Protein AF-0000000083910815 (afdb_homodimer)

Radius of gyration: 24.95 Å; Cα contacts (8 Å, |Δi|>4): 456; chains: 2; bounding box: 60×76×70 Å

Organism: NCBI:txid48701

Secondary structure (DSSP, 8-state):
--HHHHHHHHHHHHHHHHHHHHHHHHHHHHHHHHHHHHHHHHHTS-TT-EEEEEEEEE-TTS-EEEEEEEGGGSHHHHHHHHHHGGGGGGGEEEEE-TTT--EEEEE-S-SSS-----TTEE--HHHHHHHHHHHHHHHHHSHHHHHHHHHTT-TTHHHIIIIIIT--S-----------/--HHHHHHHHHHHHHHHHHHHHHHHHHHHHHHHHHHHHHHHHHTS-TT-EEEEEEEEE-TTS-EEEEEEEGGGSHHHHHHHHHHGGGGGGGEEEEE-TTT--EEEEE-S-SSS-----TTEE--HHHHHHHHHHHHHHHHHSHHHHHHHHHS--TTHHHIIIIIIT--S-----------

pLDDT: mean 80.31, std 15.43, range [20.16, 97.06]

Nearest PDB structures (foldseek):
  7aah-assembly1_A  TM=6.753E-01  e=3.184E-03  Homo sapiens
  1xct-assembly1_L  TM=2.380E-01  e=1.775E+00  Finegoldia magna ATCC 29328
  8jp0-assembly1_A  TM=3.227E-01  e=4.904E+00  Homo sapiens
  7aah-assembly1_A  TM=6.751E-01  e=3.125E-03  Homo sapiens
  1xct-assembly1_L  TM=2.380E-01  e=1.750E+00  Finegoldia magna ATCC 29328

InterPro domains:
  IPR021852 Domain of unknown function DUF3456 [PF11938] (28-169)
  IPR042415 Protein canopy homolog [PTHR13341] (26-180)

Sequence (360 aa):
MWRYPFVLLISFHNKFRKLLMFLCSAACSACRALVDEMEWAISQVDPKKMIQTGSFRINPDGSQSIREIPLARSEGNLLDLMESVCERMEDYGERTDPSTNRKSYVRVKSRTGEAMDLSEAALDSRVTSSLKFACETIVEHHEDEIIEFFAHETDNVKDKLCSKRTDLCDHALNIPHDELMWRYPFVLLISFHNKFRKLLMFLCSAACSACRALVDEMEWAISQVDPKKMIQTGSFRINPDGSQSIREIPLARSEGNLLDLMESVCERMEDYGERTDPSTNRKSYVRVKSRTGEAMDLSEAALDSRVTSSLKFACETIVEHHEDEIIEFFAHETDNVKDKLCSKRTDLCDHALNIPHDEL

Foldseek 3Di:
DVVVVVVVVVVVVVVVVVLVVLLLVQQLQLLLLLVVLLVVQLVPDDQVAWDWDFDPDQPPVRDTPTDIAGPSLDLVNSVVCLVCSLVQLQQKFWFADPVVRDIHIDGCDDPVRDHDPVVGGDRDPVSSVSSSVSNNVCCVVCVVVSSVPSSDPDPPCSCCPSPVPPNSDDDDPPPPPPPD/DVVVVVVVVVVVVVVVVVLVVLLLVQQLQLLLLLVVLLVVQLVPDDQVAWDWDFDPDQPPVRDTPTDIAGPSLDLVNSVVCLVCSLVQLQQKFWAADPVVRDIHIDGCDDPVRDHDPVVGGDRDPSSSVSSSVSNNVCCVVCVVVSSVPSSDPDPPCSCCPSPVPPNSDDDDPPPPPPPD

Solvent-accessible surface area (backbone atoms only — not comparable to full-atom values): 19734 Å² total; per-residue (Å²): 127,76,67,57,59,53,52,50,48,50,49,51,48,49,53,48,49,52,52,49,51,49,32,30,37,24,33,34,56,17,43,45,50,49,46,52,52,49,52,51,56,37,68,71,38,61,79,82,43,65,38,82,45,60,52,87,57,63,39,95,84,64,51,55,62,65,42,80,40,47,38,49,38,27,66,70,48,46,53,57,46,61,74,51,53,40,66,55,32,69,40,33,14,44,27,62,38,86,89,76,59,36,78,42,75,42,73,57,55,49,90,84,69,48,88,58,91,41,88,62,43,46,79,42,71,68,57,22,49,35,25,25,53,24,27,49,49,48,48,68,74,36,41,68,58,52,45,53,50,56,51,39,96,54,81,62,52,54,51,48,48,34,25,59,69,56,36,41,28,48,70,45,73,76,67,73,68,76,76,120,129,77,67,57,60,55,54,49,49,49,51,50,50,50,54,49,48,51,52,49,52,48,30,30,37,24,32,35,57,17,43,44,50,47,46,52,51,50,53,51,56,37,68,70,39,61,79,84,43,66,36,81,44,60,52,87,56,65,39,94,85,63,50,55,62,65,41,80,40,46,38,50,36,28,65,69,48,45,54,58,46,64,73,52,53,41,66,55,31,68,38,33,14,45,26,62,37,85,90,75,59,36,76,43,75,40,74,56,55,49,90,85,70,49,87,59,92,42,89,65,42,46,79,40,71,68,56,22,48,35,26,24,52,24,27,49,48,48,48,68,74,38,42,67,59,52,46,54,49,56,50,37,97,55,79,62,51,54,52,48,49,32,25,58,70,55,35,41,27,47,72,40,71,77,66,73,67,75,77,120

Structure (mmCIF, N/CA/C/O backbone):
data_AF-0000000083910815-model_v1
#
loop_
_entity.id
_entity.type
_entity.pdbx_description
1 polymer 'DUF3456 domain-containing protein'
#
loop_
_atom_site.group_PDB
_atom_site.id
_atom_site.type_symbol
_atom_site.label_atom_id
_atom_site.label_alt_id
_atom_site.label_comp_id
_atom_site.label_asym_id
_atom_site.label_entity_id
_atom_site.label_seq_id
_atom_site.pdbx_PDB_ins_code
_atom_site.Cartn_x
_atom_site.Cartn_y
_atom_site.Cartn_z
_atom_site.occupancy
_atom_site.B_iso_or_equiv
_atom_site.auth_seq_id
_atom_site.auth_comp_id
_atom_site.auth_asym_id
_atom_site.auth_atom_id
_atom_site.pdbx_PDB_model_num
ATOM 1 N N . MET A 1 1 ? -11.867 30.344 -24.891 1 40.78 1 MET A N 1
ATOM 2 C CA . MET A 1 1 ? -11.898 29 -25.453 1 40.78 1 MET A CA 1
ATOM 3 C C . MET A 1 1 ? -10.844 28.109 -24.797 1 40.78 1 MET A C 1
ATOM 5 O O . MET A 1 1 ? -10.828 26.906 -25.016 1 40.78 1 MET A O 1
ATOM 9 N N . TRP A 1 2 ? -9.664 28.766 -24.297 1 47.47 2 TRP A N 1
ATOM 10 C CA . TRP A 1 2 ? -8.461 28.141 -23.75 1 47.47 2 TRP A CA 1
ATOM 11 C C . TRP A 1 2 ? -8.711 27.609 -22.344 1 47.47 2 TRP A C 1
ATOM 13 O O . TRP A 1 2 ? -7.809 27.031 -21.734 1 47.47 2 TRP A O 1
ATOM 23 N N . ARG A 1 3 ? -9.82 28.094 -21.703 1 57.78 3 ARG A N 1
ATOM 24 C CA . ARG A 1 3 ? -10.117 27.719 -20.312 1 57.78 3 ARG A CA 1
ATOM 25 C C . ARG A 1 3 ? -10.539 26.266 -20.219 1 57.78 3 ARG A C 1
ATOM 27 O O . ARG A 1 3 ? -10.539 25.688 -19.125 1 57.78 3 ARG A O 1
ATOM 34 N N . TYR A 1 4 ? -11.039 25.688 -21.375 1 58.22 4 TYR A N 1
ATOM 35 C CA . TYR A 1 4 ? -11.641 24.359 -21.359 1 58.22 4 TYR A CA 1
ATOM 36 C C . TYR A 1 4 ? -10.57 23.281 -21.25 1 58.22 4 TYR A C 1
ATOM 38 O O . TYR A 1 4 ? -10.789 22.234 -20.625 1 58.22 4 TYR A O 1
ATOM 46 N N . PRO A 1 5 ? -9.359 23.531 -21.844 1 65.06 5 PRO A N 1
ATOM 47 C CA . PRO A 1 5 ? -8.375 22.453 -21.812 1 65.06 5 PRO A CA 1
ATOM 48 C C . PRO A 1 5 ? -7.77 22.25 -20.422 1 65.06 5 PRO A C 1
ATOM 50 O O . PRO A 1 5 ? -7.477 21.109 -20.031 1 65.06 5 PRO A O 1
ATOM 53 N N . PHE A 1 6 ? -7.742 23.438 -19.75 1 72.5 6 PHE A N 1
ATOM 54 C CA . PHE A 1 6 ? -7.129 23.344 -18.422 1 72.5 6 PHE A CA 1
ATOM 55 C C . PHE A 1 6 ? -8.055 22.609 -17.453 1 72.5 6 PHE A C 1
ATOM 57 O O . PHE A 1 6 ? -7.594 21.812 -16.625 1 72.5 6 PHE A O 1
ATOM 64 N N . VAL A 1 7 ? -9.336 22.875 -17.594 1 71.19 7 VAL A N 1
ATOM 65 C CA . VAL A 1 7 ? -10.312 22.234 -16.719 1 71.19 7 VAL A CA 1
ATOM 66 C C . VAL A 1 7 ? -10.375 20.734 -17.031 1 71.19 7 VAL A C 1
ATOM 68 O O . VAL A 1 7 ? -10.477 19.922 -16.109 1 71.19 7 VAL A O 1
ATOM 71 N N . LEU A 1 8 ? -10.242 20.453 -18.219 1 72.56 8 LEU A N 1
ATOM 72 C CA . LEU A 1 8 ? -10.25 19.047 -18.625 1 72.56 8 LEU A CA 1
ATOM 73 C C . LEU A 1 8 ? -9 18.328 -18.141 1 72.56 8 LEU A C 1
ATOM 75 O O . LEU A 1 8 ? -9.078 17.188 -17.688 1 72.56 8 LEU A O 1
ATOM 79 N N . LEU A 1 9 ? -7.969 19.062 -18.141 1 75.88 9 LEU A N 1
ATOM 80 C CA . LEU A 1 9 ? -6.711 18.469 -17.672 1 75.88 9 LEU A CA 1
ATOM 81 C C . LEU A 1 9 ? -6.738 18.25 -16.172 1 75.88 9 LEU A C 1
ATOM 83 O O . LEU A 1 9 ? -6.246 17.234 -15.68 1 75.88 9 LEU A O 1
ATOM 87 N N . ILE A 1 10 ? -7.426 19.172 -15.5 1 74.25 10 ILE A N 1
ATOM 88 C CA . ILE A 1 10 ? -7.492 19.047 -14.055 1 74.25 10 ILE A CA 1
ATOM 89 C C . ILE A 1 10 ? -8.422 17.906 -13.664 1 74.25 10 ILE A C 1
ATOM 91 O O . ILE A 1 10 ? -8.109 17.125 -12.75 1 74.25 10 ILE A O 1
ATOM 95 N N . SER A 1 11 ? -9.477 17.812 -14.414 1 74.94 11 SER A N 1
ATOM 96 C CA . SER A 1 11 ? -10.414 16.719 -14.148 1 74.94 11 SER A CA 1
ATOM 97 C C . SER A 1 11 ? -9.781 15.367 -14.445 1 74.94 11 SER A C 1
ATOM 99 O O . SER A 1 11 ? -9.938 14.422 -13.672 1 74.94 11 SER A O 1
ATOM 101 N N . PHE A 1 12 ? -9.086 15.391 -15.531 1 78 12 PHE A N 1
ATOM 102 C CA . PHE A 1 12 ? -8.406 14.156 -15.898 1 78 12 PHE A CA 1
ATOM 103 C C . PHE A 1 12 ? -7.328 13.805 -14.875 1 78 12 PHE A C 1
ATOM 105 O O . PHE A 1 12 ? -7.184 12.641 -14.492 1 78 12 PHE A O 1
ATOM 112 N N . HIS A 1 13 ? -6.73 14.852 -14.375 1 78.25 13 HIS A N 1
ATOM 113 C CA . HIS A 1 13 ? -5.691 14.648 -13.375 1 78.25 13 HIS A CA 1
ATOM 114 C C . HIS A 1 13 ? -6.281 14.156 -12.062 1 78.25 13 HIS A C 1
ATOM 116 O O . HIS A 1 13 ? -5.738 13.242 -11.438 1 78.25 13 HIS A O 1
ATOM 122 N N . ASN A 1 14 ? -7.453 14.625 -11.758 1 78.44 14 ASN A N 1
ATOM 123 C CA . ASN A 1 14 ? -8.102 14.219 -10.516 1 78.44 14 ASN A CA 1
ATOM 124 C C . ASN A 1 14 ? -8.625 12.789 -10.602 1 78.44 14 ASN A C 1
ATOM 126 O O . ASN A 1 14 ? -8.492 12.023 -9.641 1 78.44 14 ASN A O 1
ATOM 130 N N . LYS A 1 15 ? -9.172 12.516 -11.711 1 78.5 15 LYS A N 1
ATOM 131 C CA . LYS A 1 15 ? -9.68 11.156 -11.914 1 78.5 15 LYS A CA 1
ATOM 132 C C . LYS A 1 15 ? -8.539 10.141 -11.898 1 78.5 15 LYS A C 1
ATOM 134 O O . LYS A 1 15 ? -8.68 9.055 -11.328 1 78.5 15 LYS A O 1
ATOM 139 N N . PHE A 1 16 ? -7.492 10.562 -12.43 1 79.56 16 PHE A N 1
ATOM 140 C CA . PHE A 1 16 ? -6.312 9.711 -12.469 1 79.56 16 PHE A CA 1
ATOM 141 C C . PHE A 1 16 ? -5.746 9.492 -11.07 1 79.56 16 PHE A C 1
ATOM 143 O O . PHE A 1 16 ? -5.422 8.359 -10.703 1 79.56 16 PHE A O 1
ATOM 150 N N . ARG A 1 17 ? -5.707 10.477 -10.305 1 78.81 17 ARG A N 1
ATOM 151 C CA . ARG A 1 17 ? -5.168 10.375 -8.953 1 78.81 17 ARG A CA 1
ATOM 152 C C . ARG A 1 17 ? -6.082 9.547 -8.055 1 78.81 17 ARG A C 1
ATOM 154 O O . ARG A 1 17 ? -5.605 8.773 -7.219 1 78.81 17 ARG A O 1
ATOM 161 N N . LYS A 1 18 ? -7.371 9.633 -8.289 1 79.94 18 LYS A N 1
ATOM 162 C CA . LYS A 1 18 ? -8.312 8.82 -7.523 1 79.94 18 LYS A CA 1
ATOM 163 C C . LYS A 1 18 ? -8.141 7.34 -7.844 1 79.94 18 LYS A C 1
ATOM 165 O O . LYS A 1 18 ? -8.133 6.5 -6.941 1 79.94 18 LYS A O 1
ATOM 170 N N . LEU A 1 19 ? -7.922 7.121 -9.07 1 79.5 19 LEU A N 1
ATOM 171 C CA . LEU A 1 19 ? -7.707 5.746 -9.516 1 79.5 19 LEU A CA 1
ATOM 172 C C . LEU A 1 19 ? -6.418 5.18 -8.93 1 79.5 19 LEU A C 1
ATOM 174 O O . LEU A 1 19 ? -6.383 4.023 -8.5 1 79.5 19 LEU A O 1
ATOM 178 N N . LEU A 1 20 ? -5.449 6.023 -8.852 1 81.19 20 LEU A N 1
ATOM 179 C CA . LEU A 1 20 ? -4.156 5.617 -8.305 1 81.19 20 LEU A CA 1
ATOM 180 C C . LEU A 1 20 ? -4.27 5.281 -6.824 1 81.19 20 LEU A C 1
ATOM 182 O O . LEU A 1 20 ? -3.74 4.266 -6.371 1 81.19 20 LEU A O 1
ATOM 186 N N . MET A 1 21 ? -5.016 6.047 -6.141 1 83.12 21 MET A N 1
ATOM 187 C CA . MET A 1 21 ? -5.137 5.84 -4.699 1 83.12 21 MET A CA 1
ATOM 188 C C . MET A 1 21 ? -5.953 4.59 -4.398 1 83.12 21 MET A C 1
ATOM 190 O O . MET A 1 21 ? -5.637 3.846 -3.469 1 83.12 21 MET A O 1
ATOM 194 N N . PHE A 1 22 ? -6.91 4.406 -5.211 1 79.31 22 PHE A N 1
ATOM 195 C CA . PHE A 1 22 ? -7.723 3.207 -5.051 1 79.31 22 PHE A CA 1
ATOM 196 C C . PHE A 1 22 ? -6.895 1.954 -5.316 1 79.31 22 PHE A C 1
ATOM 198 O O . PHE A 1 22 ? -7.035 0.949 -4.617 1 79.31 22 PHE A O 1
ATOM 205 N N . LEU A 1 23 ? -6.047 2.053 -6.297 1 83.19 23 LEU A N 1
ATOM 206 C CA . LEU A 1 23 ? -5.172 0.936 -6.637 1 83.19 23 LEU A CA 1
ATOM 207 C C . LEU A 1 23 ? -4.188 0.653 -5.508 1 83.19 23 LEU A C 1
ATOM 209 O O . LEU A 1 23 ? -3.93 -0.507 -5.18 1 83.19 23 LEU A O 1
ATOM 213 N N . CYS A 1 24 ? -3.738 1.701 -4.961 1 84.62 24 CYS A N 1
ATOM 214 C CA . CYS A 1 24 ? -2.748 1.544 -3.9 1 84.62 24 CYS A CA 1
ATOM 215 C C . CYS A 1 24 ? -3.369 0.899 -2.668 1 84.62 24 CYS A C 1
ATOM 217 O O . CYS A 1 24 ? -2.713 0.12 -1.973 1 84.62 24 CYS A O 1
ATOM 219 N N . SER A 1 25 ? -4.617 1.154 -2.484 1 82.06 25 SER A N 1
ATOM 220 C CA . SER A 1 25 ? -5.301 0.599 -1.318 1 82.06 25 SER A CA 1
ATOM 221 C C . SER A 1 25 ? -5.582 -0.889 -1.5 1 82.06 25 SER A C 1
ATOM 223 O O . SER A 1 25 ? -5.66 -1.635 -0.522 1 82.06 25 SER A O 1
ATOM 225 N N . ALA A 1 26 ? -5.656 -1.322 -2.713 1 86.12 26 ALA A N 1
ATOM 226 C CA . ALA A 1 26 ? -6.023 -2.707 -2.998 1 86.12 26 ALA A CA 1
ATOM 227 C C . ALA A 1 26 ? -4.797 -3.537 -3.365 1 86.12 26 ALA A C 1
ATOM 229 O O . ALA A 1 26 ? -4.879 -4.762 -3.486 1 86.12 26 ALA A O 1
ATOM 230 N N . ALA A 1 27 ? -3.666 -2.928 -3.494 1 88.88 27 ALA A N 1
ATOM 231 C CA . ALA A 1 27 ? -2.488 -3.584 -4.055 1 88.88 27 ALA A CA 1
ATOM 232 C C . ALA A 1 27 ? -2.006 -4.711 -3.146 1 88.88 27 ALA A C 1
ATOM 234 O O . ALA A 1 27 ? -1.718 -5.816 -3.615 1 88.88 27 ALA A O 1
ATOM 235 N N . CYS A 1 28 ? -1.911 -4.488 -1.893 1 87.56 28 CYS A N 1
ATOM 236 C CA . CYS A 1 28 ? -1.447 -5.508 -0.958 1 87.56 28 CYS A CA 1
ATOM 237 C C . CYS A 1 28 ? -2.402 -6.695 -0.928 1 87.56 28 CYS A C 1
ATOM 239 O O . CYS A 1 28 ? -1.971 -7.844 -1.015 1 87.56 28 CYS A O 1
ATOM 241 N N . SER A 1 29 ? -3.682 -6.383 -0.797 1 88.38 29 SER A N 1
ATOM 242 C CA . SER A 1 29 ? -4.688 -7.441 -0.767 1 88.38 29 SER A CA 1
ATOM 243 C C . SER A 1 29 ? -4.707 -8.227 -2.074 1 88.38 29 SER A C 1
ATOM 245 O O . SER A 1 29 ? -4.887 -9.445 -2.072 1 88.38 29 SER A O 1
ATOM 247 N N . ALA A 1 30 ? -4.555 -7.484 -3.131 1 91.88 30 ALA A N 1
ATOM 248 C CA . ALA A 1 30 ? -4.523 -8.148 -4.434 1 91.88 30 ALA A CA 1
ATOM 249 C C . ALA A 1 30 ? -3.326 -9.086 -4.543 1 91.88 30 ALA A C 1
ATOM 251 O O . ALA A 1 30 ? -3.447 -10.195 -5.059 1 91.88 30 ALA A O 1
ATOM 252 N N . CYS A 1 31 ? -2.211 -8.672 -4.043 1 93 31 CYS A N 1
ATOM 253 C CA . CYS A 1 31 ? -1.003 -9.484 -4.086 1 93 31 CYS A CA 1
ATOM 254 C C . CYS A 1 31 ? -1.167 -10.7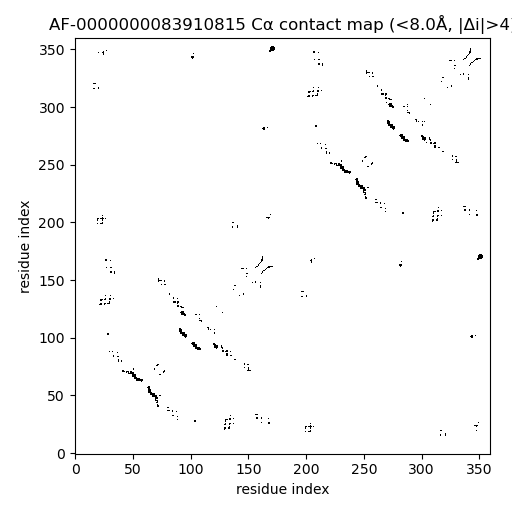5 -3.254 1 93 31 CYS A C 1
ATOM 256 O O . CYS A 1 31 ? -0.803 -11.844 -3.697 1 93 31 CYS A O 1
ATOM 258 N N . ARG A 1 32 ? -1.733 -10.555 -2.137 1 90.56 32 ARG A N 1
ATOM 259 C CA . ARG A 1 32 ? -1.936 -11.703 -1.258 1 90.56 32 ARG A CA 1
ATOM 260 C C . ARG A 1 32 ? -2.938 -12.68 -1.858 1 90.56 32 ARG A C 1
ATOM 262 O O . ARG A 1 32 ? -2.738 -13.898 -1.798 1 90.56 32 ARG A O 1
ATOM 269 N N . ALA A 1 33 ? -3.982 -12.141 -2.342 1 92.38 33 ALA A N 1
ATOM 270 C CA . ALA A 1 33 ? -4.984 -12.992 -2.986 1 92.38 33 ALA A CA 1
ATOM 271 C C . ALA A 1 33 ? -4.391 -13.727 -4.184 1 92.38 33 ALA A C 1
ATOM 273 O O . ALA A 1 33 ? -4.684 -14.906 -4.402 1 92.38 33 ALA A O 1
ATOM 274 N N . LEU A 1 34 ? -3.57 -12.977 -4.906 1 95.62 34 LEU A N 1
ATOM 275 C CA . LEU A 1 34 ? -2.898 -13.57 -6.059 1 95.62 34 LEU A CA 1
ATOM 276 C C . LEU A 1 34 ? -2.072 -14.781 -5.641 1 95.62 34 LEU A C 1
ATOM 278 O O . LEU A 1 34 ? -2.15 -15.836 -6.27 1 95.62 34 LEU A O 1
ATOM 282 N N . VAL A 1 35 ? -1.33 -14.68 -4.586 1 94.44 35 VAL A N 1
ATOM 283 C CA . VAL A 1 35 ? -0.469 -15.758 -4.109 1 94.44 35 VAL A CA 1
ATOM 284 C C . VAL A 1 35 ? -1.323 -16.953 -3.67 1 94.44 35 VAL A C 1
ATOM 286 O O . VAL A 1 35 ? -1.012 -18.094 -3.992 1 94.44 35 VAL A O 1
ATOM 289 N N . ASP A 1 36 ? -2.385 -16.656 -2.979 1 92.75 36 ASP A N 1
ATOM 290 C CA . ASP A 1 36 ? -3.277 -17.719 -2.521 1 92.75 36 ASP A CA 1
ATOM 291 C C . ASP A 1 36 ? -3.865 -18.5 -3.701 1 92.75 36 ASP A C 1
ATOM 293 O O . ASP A 1 36 ? -3.908 -19.719 -3.686 1 92.75 36 ASP A O 1
ATOM 297 N N . GLU A 1 37 ? -4.281 -17.734 -4.66 1 94.88 37 GLU A N 1
ATOM 298 C CA . GLU A 1 37 ? -4.898 -18.359 -5.828 1 94.88 37 GLU A CA 1
ATOM 299 C C . GLU A 1 37 ? -3.885 -19.172 -6.621 1 94.88 37 GLU A C 1
ATOM 301 O O . GLU A 1 37 ? -4.195 -20.266 -7.098 1 94.88 37 GLU A O 1
ATOM 306 N N . MET A 1 38 ? -2.672 -18.609 -6.723 1 95.75 38 MET A N 1
ATOM 307 C CA . MET A 1 38 ? -1.617 -19.328 -7.426 1 95.75 38 MET A CA 1
ATOM 308 C C . MET A 1 38 ? -1.261 -20.625 -6.695 1 95.75 38 MET A C 1
ATOM 310 O O . MET A 1 38 ? -1.126 -21.672 -7.316 1 95.75 38 MET A O 1
ATOM 314 N N . GLU A 1 39 ? -1.128 -20.547 -5.41 1 93.06 39 GLU A N 1
ATOM 315 C CA . GLU A 1 39 ? -0.797 -21.719 -4.613 1 93.06 39 GLU A CA 1
ATOM 316 C C . GLU A 1 39 ? -1.882 -22.781 -4.727 1 93.06 39 GLU A C 1
ATOM 318 O O . GLU A 1 39 ? -1.581 -23.969 -4.859 1 93.06 39 GLU A O 1
ATOM 323 N N . TRP A 1 40 ? -3.035 -22.359 -4.664 1 92.38 40 TRP A N 1
ATOM 324 C CA . TRP A 1 40 ? -4.152 -23.297 -4.781 1 92.38 40 TRP A CA 1
ATOM 325 C C . TRP A 1 40 ? -4.152 -23.969 -6.148 1 92.38 40 TRP A C 1
ATOM 327 O O . TRP A 1 40 ? -4.262 -25.203 -6.238 1 92.38 40 TRP A O 1
ATOM 337 N N . ALA A 1 41 ? -4.023 -23.172 -7.191 1 93.81 41 ALA A N 1
ATOM 338 C CA . ALA A 1 41 ? -4.051 -23.703 -8.555 1 93.81 41 ALA A CA 1
ATOM 339 C C . ALA A 1 41 ? -2.908 -24.703 -8.773 1 93.81 41 ALA A C 1
ATOM 341 O O . ALA A 1 41 ? -3.094 -25.734 -9.406 1 93.81 41 ALA A O 1
ATOM 342 N N . ILE A 1 42 ? -1.777 -24.375 -8.242 1 93.31 42 ILE A N 1
ATOM 343 C CA . ILE A 1 42 ? -0.608 -25.234 -8.375 1 93.31 42 ILE A CA 1
ATOM 344 C C . ILE A 1 42 ? -0.855 -26.562 -7.648 1 93.31 42 ILE A C 1
ATOM 346 O O . ILE A 1 42 ? -0.465 -27.625 -8.133 1 93.31 42 ILE A O 1
ATOM 350 N N . SER A 1 43 ? -1.541 -26.5 -6.496 1 91.69 43 SER A N 1
ATOM 351 C CA . SER A 1 43 ? -1.798 -27.688 -5.691 1 91.69 43 SER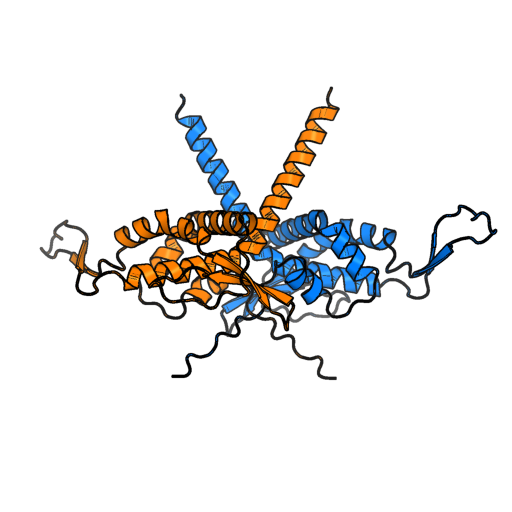 A CA 1
ATOM 352 C C . SER A 1 43 ? -2.807 -28.609 -6.371 1 91.69 43 SER A C 1
ATOM 354 O O . SER A 1 43 ? -2.895 -29.797 -6.043 1 91.69 43 SER A O 1
ATOM 356 N N . GLN A 1 44 ? -3.543 -28.062 -7.324 1 91.25 44 GLN A N 1
ATOM 357 C CA . GLN A 1 44 ? -4.562 -28.844 -8.016 1 91.25 44 GLN A CA 1
ATOM 358 C C . GLN A 1 44 ? -3.953 -29.672 -9.141 1 91.25 44 GLN A C 1
ATOM 360 O O . GLN A 1 44 ? -4.594 -30.594 -9.664 1 91.25 44 GLN A O 1
ATOM 365 N N . VAL A 1 45 ? -2.758 -29.328 -9.484 1 90.88 45 VAL A N 1
ATOM 366 C CA . VAL A 1 45 ? -2.09 -30.062 -10.562 1 90.88 45 VAL A CA 1
ATOM 367 C C . VAL A 1 45 ? -1.424 -31.312 -10.008 1 90.88 45 VAL A C 1
ATOM 369 O O . VAL A 1 45 ? -0.84 -31.281 -8.914 1 90.88 45 VAL A O 1
ATOM 372 N N . ASP A 1 46 ? -1.535 -32.375 -10.742 1 89.75 46 ASP A N 1
ATOM 373 C CA . ASP A 1 46 ? -0.958 -33.656 -10.344 1 89.75 46 ASP A CA 1
ATOM 374 C C . ASP A 1 46 ? 0.552 -33.531 -10.148 1 89.75 46 ASP A C 1
ATOM 376 O O . ASP A 1 46 ? 1.283 -33.219 -11.094 1 89.75 46 ASP A O 1
ATOM 380 N N . PRO A 1 47 ? 0.941 -33.844 -8.945 1 86.88 47 PRO A N 1
ATOM 381 C CA . PRO A 1 47 ? 2.375 -33.719 -8.664 1 86.88 47 PRO A CA 1
ATOM 382 C C . PRO A 1 47 ? 3.217 -34.719 -9.461 1 86.88 47 PRO A C 1
ATOM 384 O O . PRO A 1 47 ? 4.43 -34.531 -9.594 1 86.88 47 PRO A O 1
ATOM 387 N N . LYS A 1 48 ? 2.695 -35.688 -9.922 1 89.19 48 LYS A N 1
ATOM 388 C CA . LYS A 1 48 ? 3.436 -36.719 -10.656 1 89.19 48 LYS A CA 1
ATOM 389 C C . LYS A 1 48 ? 3.641 -36.312 -12.109 1 89.19 48 LYS A C 1
ATOM 391 O O . LYS A 1 48 ? 4.441 -36.938 -12.828 1 89.19 48 LYS A O 1
ATOM 396 N N . LYS A 1 49 ? 2.928 -35.312 -12.508 1 90 49 LYS A N 1
ATOM 397 C CA . LYS A 1 49 ? 3.064 -34.875 -13.883 1 90 49 LYS A CA 1
ATOM 398 C C . LYS A 1 49 ? 4.344 -34.062 -14.07 1 90 49 LYS A C 1
ATOM 400 O O . LYS A 1 49 ? 4.5 -33 -13.477 1 90 49 LYS A O 1
ATOM 405 N N . MET A 1 50 ? 5.281 -34.5 -14.883 1 89.25 50 MET A N 1
ATOM 406 C CA . MET A 1 50 ? 6.57 -33.875 -15.133 1 89.25 50 MET A CA 1
ATOM 407 C C . MET A 1 50 ? 6.691 -33.438 -16.578 1 89.25 50 MET A C 1
ATOM 409 O O . MET A 1 50 ? 6.043 -34 -17.469 1 89.25 50 MET A O 1
ATOM 413 N N . ILE A 1 51 ? 7.359 -32.375 -16.766 1 86.69 51 ILE A N 1
ATOM 414 C CA . ILE A 1 51 ? 7.629 -31.922 -18.125 1 86.69 51 ILE A CA 1
ATOM 415 C C . ILE A 1 51 ? 9.141 -31.766 -18.328 1 86.69 51 ILE A C 1
ATOM 417 O O . ILE A 1 51 ? 9.883 -31.562 -17.359 1 86.69 51 ILE A O 1
ATOM 421 N N . GLN A 1 52 ? 9.586 -32.094 -19.438 1 81.25 52 GLN A N 1
ATOM 422 C CA . GLN A 1 52 ? 11 -31.953 -19.766 1 81.25 52 GLN A CA 1
ATOM 423 C C . GLN A 1 52 ? 11.312 -30.562 -20.312 1 81.25 52 GLN A C 1
ATOM 425 O O . GLN A 1 52 ? 10.57 -30.031 -21.141 1 81.25 52 GLN A O 1
ATOM 430 N N . THR A 1 53 ? 12.148 -29.875 -19.406 1 76.31 53 THR A N 1
ATOM 431 C CA . THR A 1 53 ? 12.609 -28.578 -19.875 1 76.31 53 THR A CA 1
ATOM 432 C C . THR A 1 53 ? 14.086 -28.625 -20.25 1 76.31 53 THR A C 1
ATOM 434 O O . THR A 1 53 ? 14.836 -29.453 -19.719 1 76.31 53 THR A O 1
ATOM 437 N N . GLY A 1 54 ? 14.594 -28 -21.312 1 69.56 54 GLY A N 1
ATOM 438 C CA . GLY A 1 54 ? 15.992 -27.984 -21.703 1 69.56 54 GLY A CA 1
ATOM 439 C C . GLY A 1 54 ? 16.203 -27.812 -23.188 1 69.56 54 GLY A C 1
ATOM 440 O O . GLY A 1 54 ? 15.25 -27.547 -23.922 1 69.56 54 GLY A O 1
ATOM 441 N N . SER A 1 55 ? 17.531 -27.469 -23.484 1 68.69 55 SER A N 1
ATOM 442 C CA . SER A 1 55 ? 17.938 -27.312 -24.891 1 68.69 55 SER A CA 1
ATOM 443 C C . SER A 1 55 ? 18.031 -28.672 -25.578 1 68.69 55 SER A C 1
ATOM 445 O O . SER A 1 55 ? 18.594 -29.625 -25.031 1 68.69 55 SER A O 1
ATOM 447 N N . PHE A 1 56 ? 16.984 -28.875 -26.422 1 64.38 56 PHE A N 1
ATOM 448 C CA . PHE A 1 56 ? 17.062 -30.078 -27.234 1 64.38 56 PHE A CA 1
ATOM 449 C C . PHE A 1 56 ? 18.375 -30.125 -28 1 64.38 56 PHE A C 1
ATOM 451 O O . PHE A 1 56 ? 18.641 -31.078 -28.75 1 64.38 56 PHE A O 1
ATOM 458 N N . ARG A 1 57 ? 19.094 -29.016 -27.797 1 68.25 57 ARG A N 1
ATOM 459 C CA . ARG A 1 57 ? 20.359 -29.047 -28.516 1 68.25 57 ARG A CA 1
ATOM 460 C C . ARG A 1 57 ? 21.359 -29.984 -27.844 1 68.25 57 ARG A C 1
ATOM 462 O O . ARG A 1 57 ? 21.547 -29.922 -26.625 1 68.25 57 ARG A O 1
ATOM 469 N N . ILE A 1 58 ? 21.75 -30.938 -28.469 1 70.06 58 ILE A N 1
ATOM 470 C CA . ILE A 1 58 ? 22.766 -31.906 -28.031 1 70.06 58 ILE A CA 1
ATOM 471 C C . ILE A 1 58 ? 24.109 -31.219 -27.875 1 70.06 58 ILE A C 1
ATOM 473 O O . ILE A 1 58 ? 24.578 -30.547 -28.797 1 70.06 58 ILE A O 1
ATOM 477 N N . ASN A 1 59 ? 24.5 -31.094 -26.578 1 72 59 ASN A N 1
ATOM 478 C CA . ASN A 1 59 ? 25.844 -30.578 -26.391 1 72 59 ASN A CA 1
ATOM 479 C C . ASN A 1 59 ? 26.875 -31.422 -27.125 1 72 59 ASN A C 1
ATOM 481 O O . ASN A 1 59 ? 26.641 -32.594 -27.438 1 72 59 ASN A O 1
ATOM 485 N N . PRO A 1 60 ? 28 -30.672 -27.453 1 76.19 60 PRO A N 1
ATOM 486 C CA . PRO A 1 60 ? 29.047 -31.406 -28.156 1 76.19 60 PRO A CA 1
ATOM 487 C C . PRO A 1 60 ? 29.453 -32.688 -27.438 1 76.19 60 PRO A C 1
ATOM 489 O O . PRO A 1 60 ? 29.891 -33.656 -28.094 1 76.19 60 PRO A O 1
ATOM 492 N N . ASP A 1 61 ? 29.297 -32.688 -26.25 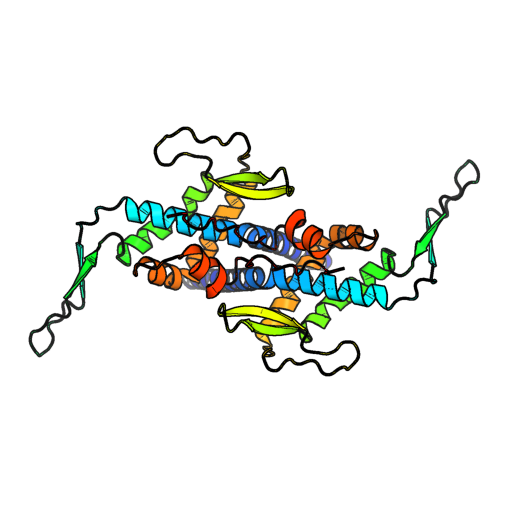1 74.12 61 ASP A N 1
ATOM 493 C CA . ASP A 1 61 ? 29.688 -33.875 -25.516 1 74.12 61 ASP A CA 1
ATOM 494 C C . ASP A 1 61 ? 28.578 -34.938 -25.547 1 74.12 61 ASP A C 1
ATOM 496 O O . ASP A 1 61 ? 28.734 -36.031 -25.016 1 74.12 61 ASP A O 1
ATOM 500 N N . GLY A 1 62 ? 27.531 -34.719 -26.188 1 68 62 GLY A N 1
ATOM 501 C CA . GLY A 1 62 ? 26.438 -35.656 -26.359 1 68 62 GLY A CA 1
ATOM 502 C C . GLY A 1 62 ? 25.359 -35.5 -25.281 1 68 62 GLY A C 1
ATOM 503 O O . GLY A 1 62 ? 24.344 -36.188 -25.328 1 68 62 GLY A O 1
ATOM 504 N N . SER A 1 63 ? 25.734 -34.75 -24.25 1 69.06 63 SER A N 1
ATOM 505 C CA . SER A 1 63 ? 24.781 -34.625 -23.156 1 69.06 63 SER A CA 1
ATOM 506 C C . SER A 1 63 ? 23.703 -33.594 -23.453 1 69.06 63 SER A C 1
ATOM 508 O O . SER A 1 63 ? 23.875 -32.75 -24.328 1 69.06 63 SER A O 1
ATOM 510 N N . GLN A 1 64 ? 22.438 -34.031 -23.25 1 68.44 64 GLN A N 1
ATOM 511 C CA . GLN A 1 64 ? 21.344 -33.062 -23.375 1 68.44 64 GLN A CA 1
ATOM 512 C C . GLN A 1 64 ? 21 -32.438 -22.031 1 68.44 64 GLN A C 1
ATOM 514 O O . GLN A 1 64 ? 20.938 -33.125 -21.016 1 68.44 64 GLN A O 1
ATOM 519 N N . SER A 1 65 ? 21.109 -31.141 -21.969 1 74.75 65 SER A N 1
ATOM 520 C CA . SER A 1 65 ? 20.734 -30.469 -20.734 1 74.75 65 SER A CA 1
ATOM 521 C C . SER A 1 65 ? 19.219 -30.516 -20.516 1 74.75 65 SER A C 1
ATOM 523 O O . SER A 1 65 ? 18.531 -29.5 -20.672 1 74.75 65 SER A O 1
ATOM 525 N N . ILE A 1 66 ? 18.594 -31.844 -20.516 1 75.25 66 ILE A N 1
ATOM 526 C CA . ILE A 1 66 ? 17.172 -32 -20.281 1 75.25 66 ILE A CA 1
ATOM 527 C C . ILE A 1 66 ? 16.906 -32.156 -18.797 1 75.25 66 ILE A C 1
ATOM 529 O O . ILE A 1 66 ? 17.578 -32.938 -18.109 1 75.25 66 ILE A O 1
ATOM 533 N N . ARG A 1 67 ? 16.266 -31.219 -18.297 1 79.94 67 ARG A N 1
ATOM 534 C CA . ARG A 1 67 ? 15.844 -31.281 -16.906 1 79.94 67 ARG A CA 1
ATOM 535 C C . ARG A 1 67 ? 14.344 -31.562 -16.797 1 79.94 67 ARG A C 1
ATOM 537 O O . ARG A 1 67 ? 13.562 -31.109 -17.641 1 79.94 67 ARG A O 1
ATOM 544 N N . GLU A 1 68 ? 13.992 -32.562 -15.914 1 84.62 68 GLU A N 1
ATOM 545 C CA . GLU A 1 68 ? 12.586 -32.812 -15.641 1 84.62 68 GLU A CA 1
ATOM 546 C C . GLU A 1 68 ? 12.086 -32.031 -14.445 1 84.62 68 GLU A C 1
ATOM 548 O O . GLU A 1 68 ? 12.695 -32.031 -13.375 1 84.62 68 GLU A O 1
ATOM 553 N N . ILE A 1 69 ? 11.07 -31.203 -14.781 1 86.06 69 ILE A N 1
ATOM 554 C CA . ILE A 1 69 ? 10.508 -30.406 -13.688 1 86.06 69 ILE A CA 1
ATOM 555 C C . ILE A 1 69 ? 9.008 -30.688 -13.578 1 86.06 69 ILE A C 1
ATOM 557 O O . ILE A 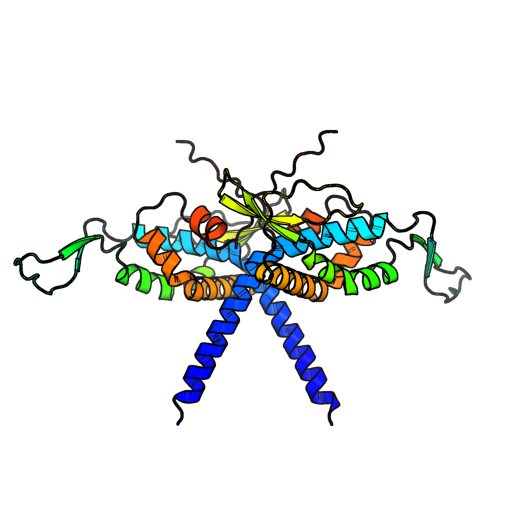1 69 ? 8.375 -31.125 -14.547 1 86.06 69 ILE A O 1
ATOM 561 N N . PRO A 1 70 ? 8.484 -30.531 -12.375 1 89.75 70 PRO A N 1
ATOM 562 C CA . PRO A 1 70 ? 7.035 -30.672 -12.242 1 89.75 70 PRO A CA 1
ATOM 563 C C . PRO A 1 70 ? 6.262 -29.688 -13.117 1 89.75 70 PRO A C 1
ATOM 565 O O . PRO A 1 70 ? 6.621 -28.516 -13.195 1 89.75 70 PRO A O 1
ATOM 568 N N . LEU A 1 71 ? 5.258 -30.188 -13.781 1 90.88 71 LEU A N 1
ATOM 569 C CA . LEU A 1 71 ? 4.422 -29.359 -14.648 1 90.88 71 LEU A CA 1
ATOM 570 C C . LEU A 1 71 ? 3.805 -28.203 -13.875 1 90.88 71 LEU A C 1
ATOM 572 O O . LEU A 1 71 ? 3.727 -27.078 -14.383 1 90.88 71 LEU A O 1
ATOM 576 N N . ALA A 1 72 ? 3.396 -28.484 -12.625 1 90.75 72 ALA A N 1
ATOM 577 C CA . ALA A 1 72 ? 2.691 -27.516 -11.789 1 90.75 72 ALA A CA 1
ATOM 578 C C . ALA A 1 72 ? 3.523 -26.25 -11.602 1 90.75 72 ALA A C 1
ATOM 580 O O . ALA A 1 72 ? 2.979 -25.156 -11.523 1 90.75 72 ALA A O 1
ATOM 581 N N . ARG A 1 73 ? 4.789 -26.469 -11.609 1 90.88 73 ARG A N 1
ATOM 582 C CA . ARG A 1 73 ? 5.656 -25.328 -11.297 1 90.88 73 ARG A CA 1
ATOM 583 C C . ARG A 1 73 ? 6.469 -24.906 -12.516 1 90.88 73 ARG A C 1
ATOM 585 O O . ARG A 1 73 ? 7.422 -24.141 -12.398 1 90.88 73 ARG A O 1
ATOM 592 N N . SER A 1 74 ? 6.109 -25.438 -13.633 1 91.38 74 SER A N 1
ATOM 593 C CA . SER A 1 74 ? 6.773 -25.031 -14.875 1 91.38 74 SER A CA 1
ATOM 594 C C . SER A 1 74 ? 6.391 -23.609 -15.266 1 91.38 74 SER A C 1
ATOM 596 O O . SER A 1 74 ? 5.273 -23.172 -15.008 1 91.38 74 SER A O 1
ATOM 598 N N . GLU A 1 75 ? 7.273 -22.922 -15.914 1 91.62 75 GLU A N 1
ATOM 599 C CA . GLU A 1 75 ? 7.035 -21.547 -16.344 1 91.62 75 GLU A CA 1
ATOM 600 C C . GLU A 1 75 ? 5.805 -21.453 -17.234 1 91.62 75 GLU A C 1
ATOM 602 O O . GLU A 1 75 ? 5 -20.531 -17.109 1 91.62 75 GLU A O 1
ATOM 607 N N . GLY A 1 76 ? 5.719 -22.406 -18.156 1 92.19 76 GLY A N 1
ATOM 608 C CA . GLY A 1 76 ? 4.562 -22.422 -19.047 1 92.19 76 GLY A CA 1
ATOM 609 C C . GLY A 1 76 ? 3.242 -22.5 -18.297 1 92.19 76 GLY A C 1
ATOM 610 O O . GLY A 1 76 ? 2.309 -21.75 -18.594 1 92.19 76 GLY A O 1
ATOM 611 N N . ASN A 1 77 ? 3.193 -23.438 -17.375 1 93.62 77 ASN A N 1
ATOM 612 C CA . ASN A 1 77 ? 1.974 -23.578 -16.578 1 93.62 77 ASN A CA 1
ATOM 613 C C . ASN A 1 77 ? 1.689 -22.328 -15.766 1 93.62 77 ASN A C 1
ATOM 615 O O . ASN A 1 77 ? 0.542 -21.891 -15.672 1 93.62 77 ASN A O 1
ATOM 619 N N . LEU A 1 78 ? 2.719 -21.781 -15.188 1 95.81 78 LEU A N 1
ATOM 620 C CA . LEU A 1 78 ? 2.559 -20.594 -14.352 1 95.81 78 LEU A CA 1
ATOM 621 C C . LEU A 1 78 ? 2.08 -19.406 -15.188 1 95.81 78 LEU A C 1
ATOM 623 O O . LEU A 1 78 ? 1.253 -18.609 -14.727 1 95.81 78 LEU A O 1
ATOM 627 N N . LEU A 1 79 ? 2.539 -19.25 -16.375 1 96 79 LEU A N 1
ATOM 628 C CA . LEU A 1 79 ? 2.104 -18.188 -17.281 1 96 79 LEU A CA 1
ATOM 629 C C . LEU A 1 79 ? 0.625 -18.344 -17.625 1 96 79 LEU A C 1
ATOM 631 O O . LEU A 1 79 ? -0.11 -17.344 -17.672 1 96 79 LEU A O 1
ATOM 635 N N . ASP A 1 80 ? 0.303 -19.547 -17.828 1 94.88 80 ASP A N 1
ATOM 636 C CA . ASP A 1 80 ? -1.104 -19.828 -18.109 1 94.88 80 ASP A CA 1
ATOM 637 C C . ASP A 1 80 ? -1.981 -19.453 -16.922 1 94.88 80 ASP A C 1
ATOM 639 O O . ASP A 1 80 ? -3.053 -18.875 -17.078 1 94.88 80 ASP A O 1
ATOM 643 N N . LEU A 1 81 ? -1.54 -19.812 -15.758 1 96 81 LEU A N 1
ATOM 644 C CA . LEU A 1 81 ? -2.277 -19.516 -14.531 1 96 81 LEU A CA 1
ATOM 645 C C . LEU A 1 81 ? -2.408 -18 -14.344 1 96 81 LEU A C 1
ATOM 647 O O . LEU A 1 81 ? -3.469 -17.516 -13.953 1 96 81 LEU A O 1
ATOM 651 N N . MET A 1 82 ? -1.364 -17.234 -14.633 1 96.69 82 MET A N 1
ATOM 652 C CA . MET A 1 82 ? -1.331 -15.789 -14.414 1 96.69 82 MET A CA 1
ATOM 653 C C . MET A 1 82 ? -2.281 -15.062 -15.359 1 96.69 82 MET A C 1
ATOM 655 O O . MET A 1 82 ? -2.73 -13.953 -15.07 1 96.69 82 MET A O 1
ATOM 659 N N . GLU A 1 83 ? -2.641 -15.633 -16.422 1 94.44 83 GLU A N 1
ATOM 660 C CA . GLU A 1 83 ? -3.562 -15.031 -17.375 1 94.44 83 GLU A CA 1
ATOM 661 C C . GLU A 1 83 ? -4.98 -14.977 -16.812 1 94.44 83 GLU A C 1
ATOM 663 O O . GLU A 1 83 ? -5.746 -14.062 -17.141 1 94.44 83 GLU A O 1
ATOM 668 N N . SER A 1 84 ? -5.289 -15.93 -15.93 1 94.81 84 SER A N 1
ATOM 669 C CA . SER A 1 84 ? -6.684 -16.016 -15.5 1 94.81 84 SER A CA 1
ATOM 670 C C . SER A 1 84 ? -6.812 -15.836 -13.992 1 94.81 84 SER A C 1
ATOM 672 O O . SER A 1 84 ? -7.922 -15.695 -13.477 1 94.81 84 SER A O 1
ATOM 674 N N . VAL A 1 85 ? -5.703 -15.82 -13.344 1 96.56 85 VAL A N 1
ATOM 675 C CA . VAL A 1 85 ? -5.734 -15.844 -11.883 1 96.56 85 VAL A CA 1
ATOM 676 C C . VAL A 1 85 ? -6.441 -14.594 -11.359 1 96.56 85 VAL A C 1
ATOM 678 O O . VAL A 1 85 ? -7.145 -14.648 -10.352 1 96.56 85 VAL A O 1
ATOM 681 N N . CYS A 1 86 ? -6.332 -13.508 -12.055 1 97 86 CYS A N 1
ATOM 682 C CA . CYS A 1 86 ? -6.875 -12.25 -11.562 1 97 86 CYS A CA 1
ATOM 683 C C . CYS A 1 86 ? -8.383 -12.195 -11.75 1 97 86 CYS A C 1
ATOM 685 O O . CYS A 1 86 ? -9.062 -11.367 -11.141 1 97 86 CYS A O 1
ATOM 687 N N . GLU A 1 87 ? -8.953 -13.039 -12.555 1 94.94 87 GLU A N 1
ATOM 688 C CA . GLU A 1 87 ? -10.398 -13.156 -12.672 1 94.94 87 GLU A CA 1
ATOM 689 C C . GLU A 1 87 ? -11.023 -13.656 -11.367 1 94.94 87 GLU A C 1
ATOM 691 O O . GLU A 1 87 ? -12.188 -13.383 -11.086 1 94.94 87 GLU A O 1
ATOM 696 N N . ARG A 1 88 ? -10.273 -14.359 -10.586 1 93.25 88 ARG A N 1
ATOM 697 C CA . ARG A 1 88 ? -10.758 -14.938 -9.336 1 93.25 88 ARG A CA 1
ATOM 698 C C . ARG A 1 88 ? -10.938 -13.852 -8.273 1 93.25 88 ARG A C 1
ATOM 700 O O . ARG A 1 88 ? -11.492 -14.117 -7.207 1 93.25 88 ARG A O 1
ATOM 707 N N . MET A 1 89 ? -10.539 -12.641 -8.57 1 93.31 89 MET A N 1
ATOM 708 C CA . MET A 1 89 ? -10.742 -11.547 -7.633 1 93.31 89 MET A CA 1
ATOM 709 C C . MET A 1 89 ? -12.227 -11.32 -7.375 1 93.31 89 MET A C 1
ATOM 711 O O . MET A 1 89 ? -12.602 -10.711 -6.371 1 93.31 89 MET A O 1
ATOM 715 N N . GLU A 1 90 ? -13.031 -11.773 -8.273 1 89.5 90 GLU A N 1
ATOM 716 C CA . GLU A 1 90 ? -14.477 -11.656 -8.117 1 89.5 90 GLU A CA 1
ATOM 717 C C . GLU A 1 90 ? -14.977 -12.484 -6.938 1 89.5 90 GLU A C 1
ATOM 719 O O . GLU A 1 90 ? -16.094 -12.273 -6.449 1 89.5 90 GLU A O 1
ATOM 724 N N . ASP A 1 91 ? -14.164 -13.445 -6.496 1 88.88 91 ASP A N 1
ATOM 725 C CA . ASP A 1 91 ? -14.539 -14.336 -5.402 1 88.88 91 ASP A CA 1
ATOM 726 C C . ASP A 1 91 ? -14.188 -13.727 -4.051 1 88.88 91 ASP A C 1
ATOM 728 O O . ASP A 1 91 ? -14.383 -14.352 -3.008 1 88.88 91 ASP A O 1
ATOM 732 N N . TYR A 1 92 ? -13.711 -12.539 -4.086 1 88.69 92 TYR A N 1
ATOM 733 C CA . TYR A 1 92 ? -13.281 -11.898 -2.85 1 88.69 92 TYR A CA 1
ATOM 734 C C . TYR A 1 92 ? -14.234 -10.773 -2.455 1 88.69 92 TYR A C 1
ATOM 736 O O . TYR A 1 92 ? -14.812 -10.109 -3.318 1 88.69 92 TYR A O 1
ATOM 744 N N . GLY A 1 93 ? -14.375 -10.664 -1.148 1 85.38 93 GLY A N 1
ATOM 745 C CA . GLY A 1 93 ? -15.18 -9.594 -0.577 1 85.38 93 GLY A CA 1
ATOM 746 C C . GLY A 1 93 ? -14.484 -8.859 0.549 1 85.38 93 GLY A C 1
ATOM 747 O O . GLY A 1 93 ? -13.445 -9.305 1.042 1 85.38 93 GLY A O 1
ATOM 748 N N . GLU A 1 94 ? -15.086 -7.715 0.824 1 82.69 94 GLU A N 1
ATOM 749 C CA . GLU A 1 94 ? -14.523 -6.883 1.884 1 82.69 94 GLU A CA 1
ATOM 750 C C . GLU A 1 94 ? -15.109 -7.254 3.244 1 82.69 94 GLU A C 1
ATOM 752 O O . GLU A 1 94 ? -16.312 -7.477 3.365 1 82.69 94 GLU A O 1
ATOM 757 N N . ARG A 1 95 ? -14.195 -7.449 4.191 1 81.75 95 ARG A N 1
ATOM 758 C CA . ARG A 1 95 ? -14.602 -7.734 5.562 1 81.75 95 ARG A CA 1
ATOM 759 C C . ARG A 1 95 ? -14.062 -6.68 6.523 1 81.75 95 ARG A C 1
ATOM 761 O O . ARG A 1 95 ? -12.898 -6.281 6.438 1 81.75 95 ARG A O 1
ATOM 768 N N . THR A 1 96 ? -14.961 -6.219 7.328 1 79.31 96 THR A N 1
ATOM 769 C CA . THR A 1 96 ? -14.555 -5.238 8.328 1 79.31 96 THR A CA 1
ATOM 770 C C . THR A 1 96 ? -14.375 -5.898 9.695 1 79.31 96 THR A C 1
ATOM 772 O O . THR A 1 96 ? -15.281 -6.582 10.18 1 79.31 96 THR A O 1
ATOM 775 N N . ASP A 1 97 ? -13.133 -5.746 10.211 1 75.19 97 ASP A N 1
ATOM 776 C CA . ASP A 1 97 ? -12.898 -6.25 11.562 1 75.19 97 ASP A CA 1
ATOM 777 C C . ASP A 1 97 ? -13.664 -5.434 12.594 1 75.19 97 ASP A C 1
ATOM 779 O O . ASP A 1 97 ? -13.453 -4.227 12.727 1 75.19 97 ASP A O 1
ATOM 783 N N . PRO A 1 98 ? -14.516 -6.102 13.32 1 79.38 98 PRO A N 1
ATOM 784 C CA . PRO A 1 98 ? -15.328 -5.352 14.273 1 79.38 98 PRO A CA 1
ATOM 785 C C . PRO A 1 98 ? -14.5 -4.719 15.391 1 79.38 98 PRO A C 1
ATOM 787 O O . PRO A 1 98 ? -14.898 -3.701 15.961 1 79.38 98 PRO A O 1
ATOM 790 N N . SER A 1 99 ? -13.391 -5.309 15.719 1 76.75 99 SER A N 1
ATOM 791 C CA . SER A 1 99 ? -12.555 -4.816 16.812 1 76.75 99 SER A CA 1
ATOM 792 C C . SER A 1 99 ? -11.688 -3.646 16.359 1 76.75 99 SER A C 1
ATOM 794 O O . SER A 1 99 ? -11.508 -2.676 17.094 1 76.75 99 SER A O 1
ATOM 796 N N . THR A 1 100 ? -11.211 -3.713 15.148 1 69.12 100 THR A N 1
ATOM 797 C CA . THR A 1 100 ? -10.258 -2.715 14.688 1 69.12 100 THR A CA 1
ATOM 798 C C . THR A 1 100 ? -10.883 -1.81 13.633 1 69.12 100 THR A C 1
ATOM 800 O O . THR A 1 100 ? -10.328 -0.757 13.305 1 69.12 100 THR A O 1
ATOM 803 N N . ASN A 1 101 ? -12.039 -2.188 13.125 1 72.88 101 ASN A N 1
ATOM 804 C CA . ASN A 1 101 ? -12.711 -1.471 12.047 1 72.88 101 ASN A CA 1
ATOM 805 C C . ASN A 1 101 ? -11.852 -1.418 10.789 1 72.88 101 ASN A C 1
ATOM 807 O O . ASN A 1 101 ? -11.961 -0.484 9.992 1 72.88 101 ASN A O 1
ATOM 811 N N . ARG A 1 102 ? -11.016 -2.416 10.742 1 73.19 102 ARG A N 1
ATOM 812 C CA . ARG A 1 102 ? -10.164 -2.471 9.555 1 73.19 102 ARG A CA 1
ATOM 813 C C . ARG A 1 102 ? -10.789 -3.352 8.477 1 73.19 102 ARG A C 1
ATOM 815 O O . ARG A 1 102 ? -11.383 -4.387 8.781 1 73.19 102 ARG A O 1
ATOM 822 N N . LYS A 1 103 ? -10.516 -2.807 7.316 1 75 103 LYS A N 1
ATOM 823 C CA . LYS A 1 103 ? -11.07 -3.545 6.18 1 75 103 LYS A CA 1
ATOM 824 C C . LYS A 1 103 ? -10.039 -4.512 5.602 1 75 103 LYS A C 1
ATOM 826 O O . LYS A 1 103 ? -8.844 -4.211 5.57 1 75 103 LYS A O 1
ATOM 831 N N . SER A 1 104 ? -10.469 -5.703 5.367 1 76.94 104 SER A N 1
ATOM 832 C CA . SER A 1 104 ? -9.641 -6.707 4.703 1 76.94 104 SER A CA 1
ATOM 833 C C . SER A 1 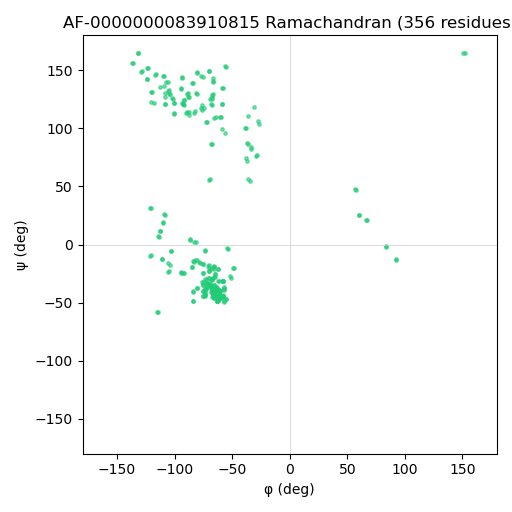104 ? -10.43 -7.461 3.645 1 76.94 104 SER A C 1
ATOM 835 O O . SER A 1 104 ? -11.664 -7.418 3.631 1 76.94 104 SER A O 1
ATOM 837 N N . TYR A 1 105 ? -9.695 -7.957 2.76 1 79.94 105 TYR A N 1
ATOM 838 C CA . TYR A 1 105 ? -10.344 -8.727 1.7 1 79.94 105 TYR A CA 1
ATOM 839 C C . TYR A 1 105 ? -10.188 -10.219 1.938 1 79.94 105 TYR A C 1
ATOM 841 O O . TYR A 1 105 ? -9.094 -10.703 2.244 1 79.94 105 TYR A O 1
ATOM 849 N N . VAL A 1 106 ? -11.359 -10.859 1.938 1 81.75 106 VAL A N 1
ATOM 850 C CA . VAL A 1 106 ? -11.344 -12.305 2.156 1 81.75 106 VAL A CA 1
ATOM 851 C C . VAL A 1 106 ? -12.148 -13 1.057 1 81.75 106 VAL A C 1
ATOM 853 O O . VAL A 1 106 ? -13.078 -12.414 0.499 1 81.75 106 VAL A O 1
ATOM 856 N N . ARG A 1 107 ? -11.672 -14.188 0.784 1 85.62 107 ARG A N 1
ATOM 857 C CA . ARG A 1 107 ? -12.391 -14.961 -0.221 1 85.62 107 ARG A CA 1
ATOM 858 C C . ARG A 1 107 ? -13.773 -15.367 0.281 1 85.62 107 ARG A C 1
ATOM 860 O O . ARG A 1 107 ? -13.898 -15.953 1.361 1 85.62 107 ARG A O 1
ATOM 867 N N . VAL A 1 108 ? -14.836 -15.133 -0.432 1 84.38 108 VAL A N 1
ATOM 868 C CA . VAL A 1 108 ? -16.203 -15.359 0.019 1 84.38 108 VAL A CA 1
ATOM 869 C C . VAL A 1 108 ? -16.766 -16.609 -0.656 1 84.38 108 VAL A C 1
ATOM 871 O O . VAL A 1 108 ? -17.781 -17.156 -0.218 1 84.38 108 VAL A O 1
ATOM 874 N N . LYS A 1 109 ? -16.141 -17 -1.646 1 83.38 109 LYS A N 1
ATOM 875 C CA . LYS A 1 109 ? -16.609 -18.188 -2.338 1 83.38 109 LYS A CA 1
ATOM 876 C C . LYS A 1 109 ? -15.711 -19.391 -2.027 1 83.38 109 LYS A C 1
ATOM 878 O O . LYS A 1 109 ? -14.484 -19.266 -2.023 1 83.38 109 LYS A O 1
ATOM 883 N N . SER A 1 110 ? -16.391 -20.453 -1.646 1 81.31 110 SER A N 1
ATOM 884 C CA . SER A 1 110 ? -15.641 -21.672 -1.341 1 81.31 110 SER A CA 1
ATOM 885 C C . SER A 1 110 ? -14.992 -22.25 -2.596 1 81.31 110 SER A C 1
ATOM 887 O O . SER A 1 110 ? -15.57 -22.188 -3.682 1 81.31 110 SER A O 1
ATOM 889 N N . ARG A 1 111 ? -13.734 -22.719 -2.332 1 79.56 111 ARG A N 1
ATOM 890 C CA . ARG A 1 111 ? -13.031 -23.375 -3.43 1 79.56 111 ARG A CA 1
ATOM 891 C C . ARG A 1 111 ? -13.586 -24.766 -3.68 1 79.56 111 ARG A C 1
ATOM 893 O O . ARG A 1 111 ? -13.648 -25.219 -4.824 1 79.56 111 ARG A O 1
ATOM 900 N N . THR A 1 112 ? -13.883 -25.422 -2.557 1 78.44 112 THR A N 1
ATOM 901 C CA . THR A 1 112 ? -14.312 -26.812 -2.639 1 78.44 112 THR A CA 1
ATOM 902 C C . THR A 1 112 ? -15.797 -26.938 -2.285 1 78.44 112 THR A C 1
ATOM 904 O O . THR A 1 112 ? -16.281 -28.031 -1.993 1 78.44 112 THR A O 1
ATOM 907 N N . GLY A 1 113 ? -16.531 -25.781 -2.363 1 68.81 113 GLY A N 1
ATOM 908 C CA . GLY A 1 113 ? -17.953 -25.875 -2.123 1 68.81 113 GLY A CA 1
ATOM 909 C C . GLY A 1 113 ? -18.312 -25.844 -0.65 1 68.81 113 GLY A C 1
ATOM 910 O O . GLY A 1 113 ? -19.484 -25.953 -0.291 1 68.81 113 GLY A O 1
ATOM 911 N N . GLU A 1 114 ? -17.438 -25.781 0.101 1 64.56 114 GLU A N 1
ATOM 912 C CA . GLU A 1 114 ? -17.781 -25.797 1.521 1 64.56 114 GLU A CA 1
ATOM 913 C C . GLU A 1 114 ? -18.312 -24.438 1.963 1 64.56 114 GLU A C 1
ATOM 915 O O . GLU A 1 114 ? -18 -23.406 1.35 1 64.56 114 GLU A O 1
ATOM 920 N N . ALA A 1 115 ? -19.266 -24.594 2.9 1 62.34 115 ALA A N 1
ATOM 921 C CA . ALA A 1 115 ? -19.906 -23.391 3.432 1 62.34 115 ALA A CA 1
ATOM 922 C C . ALA A 1 115 ? -18.891 -22.484 4.109 1 62.34 115 ALA A C 1
ATOM 924 O O . ALA A 1 115 ? -18 -22.953 4.824 1 62.34 115 ALA A O 1
ATOM 925 N N . MET A 1 116 ? -18.656 -21.438 3.508 1 67 116 MET A N 1
ATOM 926 C CA . MET A 1 116 ? -17.781 -20.484 4.172 1 67 116 MET A CA 1
ATOM 927 C C . MET A 1 116 ? -18.594 -19.484 5 1 67 116 MET A C 1
ATOM 929 O O . MET A 1 116 ? -19.734 -19.172 4.656 1 67 116 MET A O 1
ATOM 933 N N . ASP A 1 117 ? -18.297 -19.375 6.277 1 59 117 ASP A N 1
ATOM 934 C CA . ASP A 1 117 ? -18.938 -18.359 7.098 1 59 117 ASP A CA 1
ATOM 935 C C . ASP A 1 117 ? -18.5 -16.953 6.684 1 59 117 ASP A C 1
ATOM 937 O O . ASP A 1 117 ? -17.438 -16.484 7.098 1 59 117 ASP A O 1
ATOM 941 N N . LEU A 1 118 ? -19.219 -16.5 5.73 1 63.25 118 LEU A N 1
ATOM 942 C CA . LEU A 1 118 ? -18.812 -15.188 5.223 1 63.25 118 LEU A CA 1
ATOM 943 C C . LEU A 1 118 ? -19.812 -14.117 5.633 1 63.25 118 LEU A C 1
ATOM 945 O O . LEU A 1 118 ? -20.141 -13.234 4.836 1 63.25 118 LEU A O 1
ATOM 949 N N . SER A 1 119 ? -20.531 -14.367 6.742 1 59.38 119 SER A N 1
ATOM 950 C CA . SER A 1 119 ? -21.578 -13.445 7.156 1 59.38 119 SER A CA 1
ATOM 951 C C . SER A 1 119 ? -21.078 -12 7.16 1 59.38 119 SER A C 1
ATOM 953 O O . SER A 1 119 ? -21.844 -11.078 6.891 1 59.38 119 SER A O 1
ATOM 955 N N . GLU A 1 120 ? -19.75 -11.898 7.211 1 65.5 120 GLU A N 1
ATOM 956 C CA . GLU A 1 120 ? -19.359 -10.5 7.379 1 65.5 120 GLU A CA 1
ATOM 957 C C . GLU A 1 120 ? -18.609 -9.992 6.164 1 65.5 120 GLU A C 1
ATOM 959 O O . GLU A 1 120 ? -18.188 -8.828 6.125 1 65.5 120 GLU A O 1
ATOM 964 N N . ALA A 1 121 ? -18.531 -10.742 5.121 1 74.81 121 ALA A N 1
ATOM 965 C CA . ALA A 1 121 ? -17.828 -10.242 3.943 1 74.81 121 ALA A CA 1
ATOM 966 C C . ALA A 1 121 ? -18.797 -9.727 2.893 1 74.81 121 ALA A C 1
ATOM 968 O O . ALA A 1 121 ? -19.766 -10.422 2.539 1 74.81 121 ALA A O 1
ATOM 969 N N . ALA A 1 122 ? -18.781 -8.414 2.672 1 75.31 122 ALA A N 1
ATOM 970 C CA . ALA A 1 122 ? -19.656 -7.797 1.677 1 75.31 122 ALA A CA 1
ATOM 971 C C . ALA A 1 122 ? -19 -7.793 0.3 1 75.31 122 ALA A C 1
ATOM 973 O O . ALA A 1 122 ? -17.828 -7.422 0.165 1 75.31 122 ALA A O 1
ATOM 974 N N . LEU A 1 123 ? -19.844 -8.352 -0.614 1 78.12 123 LEU A N 1
ATOM 975 C CA . LEU A 1 123 ? -19.375 -8.289 -1.998 1 78.12 123 LEU A CA 1
ATOM 976 C C . LEU A 1 123 ? -19.719 -6.934 -2.617 1 78.12 123 LEU A C 1
ATOM 978 O O . LEU A 1 123 ? -20.844 -6.469 -2.531 1 78.12 123 LEU A O 1
ATOM 982 N N . ASP A 1 124 ? -18.719 -6.176 -2.904 1 78.06 124 ASP A N 1
ATOM 983 C CA . ASP A 1 124 ? -18.828 -4.891 -3.586 1 78.06 124 ASP A CA 1
ATOM 984 C C . ASP A 1 124 ? -18.094 -4.91 -4.926 1 78.06 124 ASP A C 1
ATOM 986 O O . ASP A 1 124 ? -16.906 -5.227 -4.98 1 78.06 124 ASP A O 1
ATOM 990 N N . SER A 1 125 ? -18.859 -4.629 -5.965 1 82.69 125 SER A N 1
ATOM 991 C CA . SER A 1 125 ? -18.312 -4.656 -7.316 1 82.69 125 SER A CA 1
ATOM 992 C C . SER A 1 125 ? -17.125 -3.711 -7.445 1 82.69 125 SER A C 1
ATOM 994 O O . SER A 1 125 ? -16.188 -3.986 -8.195 1 82.69 125 SER A O 1
ATOM 996 N N . ARG A 1 126 ? -17.234 -2.609 -6.77 1 78.62 126 ARG A N 1
ATOM 997 C CA . ARG A 1 126 ? -16.141 -1.652 -6.824 1 78.62 126 ARG A CA 1
ATOM 998 C C . ARG A 1 126 ? -14.875 -2.244 -6.223 1 78.62 126 ARG A C 1
ATOM 1000 O O . ARG A 1 126 ? -13.781 -2.064 -6.766 1 78.62 126 ARG A O 1
ATOM 1007 N N . VAL A 1 127 ? -15.086 -2.906 -5.191 1 78.31 127 VAL A N 1
ATOM 1008 C CA . VAL A 1 127 ? -13.961 -3.564 -4.523 1 78.31 127 VAL A CA 1
ATOM 1009 C C . VAL A 1 127 ? -13.375 -4.633 -5.441 1 78.31 127 VAL A C 1
ATOM 1011 O O . VAL A 1 127 ? -12.156 -4.695 -5.629 1 78.31 127 VAL A O 1
ATOM 1014 N N . THR A 1 128 ? -14.227 -5.379 -6.031 1 85.5 128 THR A N 1
ATOM 1015 C CA . THR A 1 128 ? -13.781 -6.469 -6.895 1 85.5 128 THR A CA 1
ATOM 1016 C C . THR A 1 128 ? -13.016 -5.926 -8.102 1 85.5 128 THR A C 1
ATOM 1018 O O . THR A 1 128 ? -11.992 -6.484 -8.492 1 85.5 128 THR A O 1
ATOM 1021 N N . SER A 1 129 ? -13.523 -4.891 -8.586 1 87.44 129 SER A N 1
ATOM 1022 C CA . SER A 1 129 ? -12.867 -4.289 -9.742 1 87.44 129 SER A CA 1
ATOM 1023 C C . SER A 1 129 ? -11.492 -3.746 -9.383 1 87.44 129 SER A C 1
ATOM 1025 O O . SER A 1 129 ? -10.539 -3.891 -10.148 1 87.44 129 SER A O 1
ATOM 1027 N N . SER A 1 130 ? -11.438 -3.146 -8.281 1 85.06 130 SER A N 1
ATOM 1028 C CA . SER A 1 130 ? -10.164 -2.6 -7.816 1 85.06 130 SER A CA 1
ATOM 1029 C C . SER A 1 130 ? -9.141 -3.707 -7.574 1 85.06 130 SER A C 1
ATOM 1031 O O . SER A 1 130 ? -7.977 -3.578 -7.953 1 85.06 130 SER A O 1
ATOM 1033 N N . LEU A 1 131 ? -9.625 -4.746 -7.02 1 89.81 131 LEU A N 1
ATOM 1034 C CA . LEU A 1 131 ? -8.75 -5.887 -6.77 1 89.81 131 LEU A CA 1
ATOM 1035 C C . LEU A 1 131 ? -8.25 -6.484 -8.078 1 89.81 131 LEU A C 1
ATOM 1037 O O . LEU A 1 131 ? -7.062 -6.789 -8.211 1 89.81 131 LEU A O 1
ATOM 1041 N N . LYS A 1 132 ? -9.172 -6.59 -8.953 1 92.75 132 LYS A N 1
ATOM 1042 C CA . LYS A 1 132 ? -8.812 -7.164 -10.25 1 92.75 132 LYS A CA 1
ATOM 1043 C C . LYS A 1 132 ? -7.793 -6.297 -10.977 1 92.75 132 LYS A C 1
ATOM 1045 O O . LYS A 1 132 ? -6.812 -6.805 -11.523 1 92.75 132 LYS A O 1
ATOM 1050 N N . PHE A 1 133 ? -8.047 -5.066 -10.969 1 89.38 133 PHE A N 1
ATOM 1051 C CA . PHE A 1 133 ? -7.141 -4.133 -11.633 1 89.38 133 PHE A CA 1
ATOM 1052 C C . PHE A 1 133 ? -5.762 -4.16 -10.977 1 89.38 133 PHE A C 1
ATOM 1054 O O . PHE A 1 133 ? -4.742 -4.145 -11.672 1 89.38 133 PHE A O 1
ATOM 1061 N N . ALA A 1 134 ? -5.758 -4.137 -9.703 1 91.56 134 ALA A N 1
ATOM 1062 C CA . ALA A 1 134 ? -4.488 -4.207 -8.984 1 91.56 134 ALA A CA 1
ATOM 1063 C C . ALA A 1 134 ? -3.764 -5.52 -9.273 1 91.56 134 ALA A C 1
ATOM 1065 O O . ALA A 1 134 ? -2.553 -5.527 -9.5 1 91.56 134 ALA A O 1
ATOM 1066 N N . CYS A 1 135 ? -4.461 -6.574 -9.266 1 94.62 135 CYS A N 1
ATOM 1067 C CA . CYS A 1 135 ? -3.893 -7.887 -9.547 1 94.62 135 CYS A CA 1
ATOM 1068 C C . CYS A 1 135 ? -3.26 -7.922 -10.93 1 94.62 135 CYS A C 1
ATOM 1070 O O . CYS A 1 135 ? -2.125 -8.375 -11.086 1 94.62 135 CYS A O 1
ATOM 1072 N N . GLU A 1 136 ? -3.957 -7.367 -11.898 1 93.19 136 GLU A N 1
ATOM 1073 C CA . GLU A 1 136 ? -3.459 -7.344 -13.273 1 93.19 136 GLU A CA 1
ATOM 1074 C C . GLU A 1 136 ? -2.191 -6.504 -13.383 1 93.19 136 GLU A C 1
ATOM 1076 O O . GLU A 1 136 ? -1.267 -6.859 -14.117 1 93.19 136 GLU A O 1
ATOM 1081 N N . THR A 1 137 ? -2.178 -5.484 -12.711 1 91.81 137 THR A N 1
ATOM 1082 C CA . THR A 1 137 ? -1.003 -4.617 -12.711 1 91.81 137 THR A CA 1
ATOM 1083 C C . THR A 1 137 ? 0.188 -5.324 -12.062 1 91.81 137 THR A C 1
ATOM 1085 O O . THR A 1 137 ? 1.312 -5.23 -12.562 1 91.81 137 THR A O 1
ATOM 1088 N N . ILE A 1 138 ? -0.029 -5.988 -10.992 1 93.19 138 ILE A N 1
ATOM 1089 C CA . ILE A 1 138 ? 1.027 -6.711 -10.297 1 93.19 138 ILE A CA 1
ATOM 1090 C C . ILE A 1 138 ? 1.574 -7.82 -11.188 1 93.19 138 ILE A C 1
ATOM 1092 O O . ILE A 1 138 ? 2.789 -7.977 -11.32 1 93.19 138 ILE A O 1
ATOM 1096 N N . VAL A 1 139 ? 0.685 -8.516 -11.828 1 94.94 139 VAL A N 1
ATOM 1097 C CA . VAL A 1 139 ? 1.084 -9.633 -12.68 1 94.94 139 VAL A CA 1
ATOM 1098 C C . VAL A 1 139 ? 1.898 -9.117 -13.867 1 94.94 139 VAL A C 1
ATOM 1100 O O . VAL A 1 139 ? 2.889 -9.742 -14.258 1 94.94 139 VAL A O 1
ATOM 1103 N N . GLU A 1 140 ? 1.465 -8.047 -14.352 1 90.81 140 GLU A N 1
ATOM 1104 C CA . GLU A 1 140 ? 2.148 -7.488 -15.516 1 90.81 140 GLU A CA 1
ATOM 1105 C C . GLU A 1 140 ? 3.547 -7 -15.156 1 90.81 140 GLU A C 1
ATOM 1107 O O . GLU A 1 140 ? 4.508 -7.238 -15.891 1 90.81 140 GLU A O 1
ATOM 1112 N N . HIS A 1 141 ? 3.703 -6.449 -14.055 1 89.25 141 HIS A N 1
ATOM 1113 C CA . HIS A 1 141 ? 4.953 -5.781 -13.719 1 89.25 141 HIS A CA 1
ATOM 1114 C C . HIS A 1 141 ? 5.891 -6.715 -12.953 1 89.25 141 HIS A C 1
ATOM 1116 O O . HIS A 1 141 ? 7.105 -6.516 -12.961 1 89.25 141 HIS A O 1
ATOM 1122 N N . HIS A 1 142 ? 5.348 -7.684 -12.336 1 92 142 HIS A N 1
ATOM 1123 C CA . HIS A 1 142 ? 6.176 -8.57 -11.523 1 92 142 HIS A CA 1
ATOM 1124 C C . HIS A 1 142 ? 6.07 -10.016 -12.008 1 92 142 HIS A C 1
ATOM 1126 O O . HIS A 1 142 ? 6.129 -10.945 -11.203 1 92 142 HIS A O 1
ATOM 1132 N N . GLU A 1 143 ? 5.875 -10.078 -13.227 1 92.56 143 GLU A N 1
ATOM 1133 C CA . GLU A 1 143 ? 5.719 -11.398 -13.828 1 92.56 143 GLU A CA 1
ATOM 1134 C C . GLU A 1 143 ? 6.914 -12.297 -13.508 1 92.56 143 GLU A C 1
ATOM 1136 O O . GLU A 1 143 ? 6.742 -13.422 -13.047 1 92.56 143 GLU A O 1
ATOM 1141 N N . ASP A 1 144 ? 8.062 -11.805 -13.664 1 92.94 144 ASP A N 1
ATOM 1142 C CA . ASP A 1 144 ? 9.289 -12.578 -13.469 1 92.94 144 ASP A CA 1
ATOM 1143 C C . ASP A 1 144 ? 9.453 -12.992 -12.016 1 92.94 144 ASP A C 1
ATOM 1145 O O . ASP A 1 144 ? 9.859 -14.125 -11.727 1 92.94 144 ASP A O 1
ATOM 1149 N N . GLU A 1 145 ? 9.148 -12.094 -11.203 1 92.75 145 GLU A N 1
ATOM 1150 C CA . GLU A 1 145 ? 9.258 -12.398 -9.781 1 92.75 145 GLU A CA 1
ATOM 1151 C C . GLU A 1 145 ? 8.25 -13.469 -9.367 1 92.75 145 GLU A C 1
ATOM 1153 O O . GLU A 1 145 ? 8.578 -14.375 -8.602 1 92.75 145 GLU A O 1
ATOM 1158 N N . ILE A 1 146 ? 7.082 -13.375 -9.922 1 95.62 146 ILE A N 1
ATOM 1159 C CA . ILE A 1 146 ? 6.043 -14.359 -9.617 1 95.62 146 ILE A CA 1
ATOM 1160 C C . ILE A 1 146 ? 6.488 -15.742 -10.086 1 95.62 146 ILE A C 1
ATOM 1162 O O . ILE A 1 146 ? 6.406 -16.719 -9.328 1 95.62 146 ILE A O 1
ATOM 1166 N N . ILE A 1 147 ? 7.047 -15.844 -11.219 1 95 147 ILE A N 1
ATOM 1167 C CA . ILE A 1 147 ? 7.496 -17.125 -11.773 1 95 147 ILE A CA 1
ATOM 1168 C C . ILE A 1 147 ? 8.656 -17.672 -10.938 1 95 147 ILE A C 1
ATOM 1170 O O . ILE A 1 147 ? 8.688 -18.859 -10.617 1 95 147 ILE A O 1
ATOM 1174 N N . GLU A 1 148 ? 9.523 -16.828 -10.586 1 93.81 148 GLU A N 1
ATOM 1175 C CA . GLU A 1 148 ? 10.68 -17.234 -9.797 1 93.81 148 GLU A CA 1
ATOM 1176 C C . GLU A 1 148 ? 10.25 -17.844 -8.461 1 93.81 148 GLU A C 1
ATOM 1178 O O . GLU A 1 148 ? 10.734 -18.906 -8.07 1 93.81 148 GLU A O 1
ATOM 1183 N N . PHE A 1 149 ? 9.359 -17.25 -7.789 1 94.19 149 PHE A N 1
ATOM 1184 C CA . PHE A 1 149 ? 8.961 -17.688 -6.461 1 94.19 149 PHE A CA 1
ATOM 1185 C C . PHE A 1 149 ? 8.148 -18.984 -6.543 1 94.19 149 PHE A C 1
ATOM 1187 O O . PHE A 1 149 ? 8.273 -19.859 -5.684 1 94.19 149 PHE A O 1
ATOM 1194 N N . PHE A 1 150 ? 7.383 -19.125 -7.57 1 94.88 150 PHE A N 1
ATOM 1195 C CA . PHE A 1 150 ? 6.508 -20.297 -7.633 1 94.88 150 PHE A CA 1
ATOM 1196 C C . PHE A 1 150 ? 7.191 -21.453 -8.359 1 94.88 150 PHE A C 1
ATOM 1198 O O . PHE A 1 150 ? 6.801 -22.609 -8.195 1 94.88 150 PHE A O 1
ATOM 1205 N N . ALA A 1 151 ? 8.148 -21.094 -9.211 1 91.25 151 ALA A N 1
ATOM 1206 C CA . ALA A 1 151 ? 8.891 -22.156 -9.875 1 91.25 151 ALA A CA 1
ATOM 1207 C C . ALA A 1 151 ? 9.75 -22.938 -8.883 1 91.25 151 ALA A C 1
ATOM 1209 O O . ALA A 1 151 ? 10 -24.125 -9.062 1 91.25 151 ALA A O 1
ATOM 1210 N N . HIS A 1 152 ? 10.133 -22.156 -7.867 1 86.81 152 HIS A N 1
ATOM 1211 C CA . HIS A 1 152 ? 10.891 -22.781 -6.789 1 86.81 152 HIS A CA 1
ATOM 1212 C C . HIS A 1 152 ? 10.047 -22.906 -5.527 1 86.81 152 HIS A C 1
ATOM 1214 O O . HIS A 1 152 ? 9.234 -22.031 -5.223 1 86.81 152 HIS A O 1
ATOM 1220 N N . GLU A 1 153 ? 10 -24.109 -5.023 1 80.12 153 GLU A N 1
ATOM 1221 C CA . GLU A 1 153 ? 9.258 -24.25 -3.773 1 80.12 153 GLU A CA 1
ATOM 1222 C C . GLU A 1 153 ? 9.797 -23.312 -2.697 1 80.12 153 GLU A C 1
ATOM 1224 O O . GLU A 1 153 ? 10.852 -23.578 -2.113 1 80.12 153 GLU A O 1
ATOM 1229 N N . THR A 1 154 ? 9.172 -22.203 -2.588 1 85.25 154 THR A N 1
ATOM 1230 C CA . THR A 1 154 ? 9.57 -21.188 -1.616 1 85.25 154 THR A CA 1
ATOM 1231 C C . THR A 1 154 ? 8.547 -21.078 -0.495 1 85.25 154 THR A C 1
ATOM 1233 O O . THR A 1 154 ? 7.336 -21.078 -0.75 1 85.25 154 THR A O 1
ATOM 1236 N N . ASP A 1 155 ? 9.086 -21 0.703 1 85.81 155 ASP A N 1
ATOM 1237 C CA . ASP A 1 155 ? 8.195 -20.781 1.84 1 85.81 155 ASP A CA 1
ATOM 1238 C C . ASP A 1 155 ? 7.82 -19.312 1.97 1 85.81 155 ASP A C 1
ATOM 1240 O O . ASP A 1 155 ? 8.578 -18.438 1.553 1 85.81 155 ASP A O 1
ATOM 1244 N N . ASN A 1 156 ? 6.676 -19.078 2.432 1 87.38 156 ASN A N 1
ATOM 1245 C CA . ASN A 1 156 ? 6.195 -17.734 2.754 1 87.38 156 ASN A CA 1
ATOM 1246 C C . ASN A 1 156 ? 6.25 -16.812 1.538 1 87.38 156 ASN A C 1
ATOM 1248 O O . ASN A 1 156 ? 6.789 -15.711 1.616 1 87.38 156 ASN A O 1
ATOM 1252 N N . VAL A 1 157 ? 5.785 -17.281 0.443 1 90 157 VAL A N 1
ATOM 1253 C CA . VAL A 1 157 ? 5.793 -16.531 -0.802 1 90 157 VAL A CA 1
ATOM 1254 C C . VAL A 1 157 ? 5.035 -15.211 -0.611 1 90 157 VAL A C 1
ATOM 1256 O O . VAL A 1 157 ? 5.418 -14.18 -1.169 1 90 157 VAL A O 1
ATOM 1259 N N . LYS A 1 158 ? 4.059 -15.211 0.24 1 89.06 158 LYS A N 1
ATOM 1260 C CA . LYS A 1 158 ? 3.25 -14.023 0.472 1 89.06 158 LYS A CA 1
ATOM 1261 C C . LYS A 1 158 ? 4.102 -12.875 1 1 89.06 158 LYS A C 1
ATOM 1263 O O . LYS A 1 158 ? 4.07 -11.766 0.456 1 89.06 158 LYS A O 1
ATOM 1268 N N . ASP A 1 159 ? 4.883 -13.156 1.915 1 84 159 ASP A N 1
ATOM 1269 C CA . ASP A 1 159 ? 5.727 -12.133 2.52 1 84 159 ASP A CA 1
ATOM 1270 C C . ASP A 1 159 ? 6.887 -11.766 1.598 1 84 159 ASP A C 1
ATOM 1272 O O . ASP A 1 159 ? 7.195 -10.586 1.42 1 84 159 ASP A O 1
ATOM 1276 N N . LYS A 1 160 ? 7.508 -12.727 1.038 1 87.81 160 LYS A N 1
ATOM 1277 C CA . LYS A 1 160 ? 8.688 -12.492 0.215 1 87.81 160 LYS A CA 1
ATOM 1278 C C . LYS A 1 160 ? 8.336 -11.711 -1.045 1 87.81 160 LYS A C 1
ATOM 1280 O O . LYS A 1 160 ? 9.039 -10.766 -1.41 1 87.81 160 LYS A O 1
ATOM 1285 N N . LEU A 1 161 ? 7.215 -12.062 -1.62 1 90.38 161 LEU A N 1
ATOM 1286 C CA . LEU A 1 161 ? 6.832 -11.414 -2.867 1 90.38 161 LEU A CA 1
ATOM 1287 C C . LEU A 1 161 ? 6.121 -10.094 -2.596 1 90.38 161 LEU A C 1
ATOM 1289 O O . LEU A 1 161 ? 6.52 -9.055 -3.121 1 90.38 161 LEU A O 1
ATOM 1293 N N . CYS A 1 162 ? 5.109 -10.117 -1.662 1 89.56 162 CYS A N 1
ATOM 1294 C CA . CYS A 1 162 ? 4.219 -8.969 -1.532 1 89.56 162 CYS A CA 1
ATOM 1295 C C . CYS A 1 162 ? 4.824 -7.914 -0.618 1 89.56 162 CYS A C 1
ATOM 1297 O O . CYS A 1 162 ? 4.41 -6.754 -0.646 1 89.56 162 CYS A O 1
ATOM 1299 N N . SER A 1 163 ? 5.746 -8.219 0.193 1 84 163 SER A N 1
ATOM 1300 C CA . SER A 1 163 ? 6.32 -7.266 1.133 1 84 163 SER A CA 1
ATOM 1301 C C . SER A 1 163 ? 7.789 -6.992 0.815 1 84 163 SER A C 1
ATOM 1303 O O . SER A 1 163 ? 8.141 -5.887 0.401 1 84 163 SER A O 1
ATOM 1305 N N . LYS A 1 164 ? 8.594 -8.031 0.806 1 81.75 164 LYS A N 1
ATOM 1306 C CA . LYS A 1 164 ? 10.039 -7.84 0.704 1 81.75 164 LYS A CA 1
ATOM 1307 C C . LYS A 1 164 ? 10.445 -7.434 -0.711 1 81.75 164 LYS A C 1
ATOM 1309 O O . LYS A 1 164 ? 11.203 -6.48 -0.897 1 81.75 164 LYS A O 1
ATOM 1314 N N . ARG A 1 165 ? 9.875 -8.094 -1.655 1 83.62 165 ARG A N 1
ATOM 1315 C CA . ARG A 1 165 ? 10.32 -7.871 -3.025 1 83.62 165 ARG A CA 1
ATOM 1316 C C . ARG A 1 165 ? 9.633 -6.656 -3.635 1 83.62 165 ARG A C 1
ATOM 1318 O O . ARG A 1 165 ? 10.258 -5.863 -4.34 1 83.62 165 ARG A O 1
ATOM 1325 N N . THR A 1 166 ? 8.344 -6.48 -3.383 1 83.31 166 THR A N 1
ATOM 1326 C CA . THR A 1 166 ? 7.586 -5.461 -4.098 1 83.31 166 THR A CA 1
ATOM 1327 C C . THR A 1 166 ? 7.32 -4.254 -3.199 1 83.31 166 THR A C 1
ATOM 1329 O O . THR A 1 166 ? 6.977 -3.178 -3.686 1 83.31 166 THR A O 1
ATOM 1332 N N . ASP A 1 167 ? 7.344 -4.43 -1.895 1 79.31 167 ASP A N 1
ATOM 1333 C CA . ASP A 1 167 ? 7.078 -3.389 -0.909 1 79.31 167 ASP A CA 1
ATOM 1334 C C . ASP A 1 167 ? 5.625 -2.924 -0.978 1 79.31 167 ASP A C 1
ATOM 1336 O O . ASP A 1 167 ? 5.316 -1.778 -0.646 1 79.31 167 ASP A O 1
ATOM 1340 N N . LEU A 1 168 ? 4.793 -3.742 -1.53 1 83.25 168 LEU A N 1
ATOM 1341 C CA . LEU A 1 168 ? 3.391 -3.365 -1.654 1 83.25 168 LEU A CA 1
ATOM 1342 C C . LEU A 1 168 ? 2.678 -3.467 -0.309 1 83.25 168 LEU A C 1
ATOM 1344 O O . LEU A 1 168 ? 1.721 -2.734 -0.052 1 83.25 168 LEU A O 1
ATOM 1348 N N . CYS A 1 169 ? 3.096 -4.41 0.406 1 80.62 169 CYS A N 1
ATOM 1349 C CA . CYS A 1 169 ? 2.459 -4.617 1.702 1 80.62 169 CYS A CA 1
ATOM 1350 C C . CYS A 1 169 ? 3.389 -4.211 2.838 1 80.62 169 CYS A C 1
ATOM 1352 O O . CYS A 1 169 ? 4.559 -4.598 2.857 1 80.62 169 CYS A O 1
ATOM 1354 N N . ASP A 1 170 ? 2.756 -3.199 3.582 1 68.56 170 ASP A N 1
ATOM 1355 C CA . ASP A 1 170 ? 3.545 -2.725 4.715 1 68.56 170 ASP A CA 1
ATOM 1356 C C . ASP A 1 170 ? 3.65 -3.797 5.797 1 68.56 170 ASP A C 1
ATOM 1358 O O . ASP A 1 170 ? 2.775 -4.656 5.918 1 68.56 170 ASP A O 1
ATOM 1362 N N . HIS A 1 171 ? 4.793 -4.23 6.285 1 54.69 171 HIS A N 1
ATOM 1363 C CA . HIS A 1 171 ? 4.852 -5.039 7.496 1 54.69 171 HIS A CA 1
ATOM 1364 C C . HIS A 1 171 ? 4.414 -4.238 8.719 1 54.69 171 HIS A C 1
ATOM 1366 O O . HIS A 1 171 ? 4.52 -3.01 8.727 1 54.69 171 HIS A O 1
ATOM 1372 N N . ALA A 1 172 ? 3.561 -4.895 9.938 1 43.88 172 ALA A N 1
ATOM 1373 C CA . ALA A 1 172 ? 3.098 -4.332 11.203 1 43.88 172 ALA A CA 1
ATOM 1374 C C . ALA A 1 172 ? 4.117 -3.352 11.773 1 43.88 172 ALA A C 1
ATOM 1376 O O . ALA A 1 172 ? 5.32 -3.619 11.758 1 43.88 172 ALA A O 1
ATOM 1377 N N . LEU A 1 173 ? 3.801 -2.012 11.789 1 37.88 173 LEU A N 1
ATOM 1378 C CA . LEU A 1 173 ? 4.379 -1.069 12.734 1 37.88 173 LEU A CA 1
ATOM 1379 C C . LEU A 1 173 ? 4.637 -1.742 14.086 1 37.88 173 LEU A C 1
ATOM 1381 O O . LEU A 1 173 ? 3.76 -2.418 14.625 1 37.88 173 LEU A O 1
ATOM 1385 N N . ASN A 1 174 ? 5.664 -2.449 14.367 1 35.84 174 ASN A N 1
ATOM 1386 C CA . ASN A 1 174 ? 5.898 -2.426 15.805 1 35.84 174 ASN A CA 1
ATOM 1387 C C . ASN A 1 174 ? 5.57 -1.061 16.406 1 35.84 174 ASN A C 1
ATOM 1389 O O . ASN A 1 174 ? 6.312 -0.097 16.203 1 35.84 174 ASN A O 1
ATOM 1393 N N . ILE A 1 175 ? 4.426 -0.479 16.297 1 35.47 175 ILE A N 1
ATOM 1394 C CA . ILE A 1 175 ? 4.227 0.67 17.172 1 35.47 175 ILE A CA 1
ATOM 1395 C C . ILE A 1 175 ? 4.887 0.41 18.516 1 35.47 175 ILE A C 1
ATOM 1397 O O . ILE A 1 175 ? 4.488 -0.499 19.25 1 35.47 175 ILE A O 1
ATOM 1401 N N . PRO A 1 176 ? 6.152 0.671 18.828 1 31.55 176 PRO A N 1
ATOM 1402 C CA . PRO A 1 176 ? 6.508 0.795 20.234 1 31.55 176 PRO A CA 1
ATOM 1403 C C . PRO A 1 176 ? 5.434 1.511 21.062 1 31.55 176 PRO A C 1
ATOM 1405 O O . PRO A 1 176 ? 4.832 2.477 20.578 1 31.55 176 PRO A O 1
ATOM 1408 N N . HIS A 1 177 ? 4.562 0.863 21.828 1 28.33 177 HIS A N 1
ATOM 1409 C CA . HIS A 1 177 ? 3.914 1.487 22.984 1 28.33 177 HIS A CA 1
ATOM 1410 C C . HIS A 1 177 ? 4.793 2.578 23.578 1 28.33 177 HIS A C 1
ATOM 1412 O O . HIS A 1 177 ? 6.008 2.402 23.703 1 28.33 177 HIS A O 1
ATOM 1418 N N . ASP A 1 178 ? 4.473 3.896 23.391 1 24.48 178 ASP A N 1
ATOM 1419 C CA . ASP A 1 178 ? 4.961 4.793 24.422 1 24.48 178 ASP A CA 1
ATOM 1420 C C . ASP A 1 178 ? 5.074 4.07 25.766 1 24.48 178 ASP A C 1
ATOM 1422 O O . ASP A 1 178 ? 4.086 3.529 26.266 1 24.48 178 ASP A O 1
ATOM 1426 N N . GLU A 1 179 ? 6.07 3.223 26.031 1 22.8 179 GLU A N 1
ATOM 1427 C CA . GLU A 1 179 ? 6.363 3.211 27.469 1 22.8 179 GLU A CA 1
ATOM 1428 C C . GLU A 1 179 ? 6.238 4.609 28.062 1 22.8 179 GLU A C 1
ATOM 1430 O O . GLU A 1 179 ? 6.965 5.527 27.672 1 22.8 179 GLU A O 1
ATOM 1435 N N . LEU A 1 180 ? 4.949 5.207 28.281 1 20.58 180 LEU A N 1
ATOM 1436 C CA . LEU A 1 180 ? 4.996 5.793 29.609 1 20.58 180 LEU A CA 1
ATOM 1437 C C . LEU A 1 180 ? 5.488 4.777 30.641 1 20.58 180 LEU A C 1
ATOM 1439 O O . LEU A 1 180 ? 5.137 3.598 30.562 1 20.58 180 LEU A O 1
ATOM 1443 N N . MET B 1 1 ? 1.28 1.254 -41.25 1 39.72 1 MET B N 1
ATOM 1444 C CA . MET B 1 1 ? 1.328 2.531 -40.531 1 39.72 1 MET B CA 1
ATOM 1445 C C . MET B 1 1 ? 0.599 2.441 -39.188 1 39.72 1 MET B C 1
ATOM 1447 O O . MET B 1 1 ? 0.648 3.375 -38.406 1 39.72 1 MET B O 1
ATOM 1451 N N . TRP B 1 2 ? -0.462 1.464 -39.094 1 46.12 2 TRP B N 1
ATOM 1452 C CA . TRP B 1 2 ? -1.39 1.271 -37.969 1 46.12 2 TRP B CA 1
ATOM 1453 C C . TRP B 1 2 ? -0.7 0.583 -36.812 1 46.12 2 TRP B C 1
ATOM 1455 O O . TRP B 1 2 ? -1.314 0.358 -35.75 1 46.12 2 TRP B O 1
ATOM 1465 N N . ARG B 1 3 ? 0.483 -0.06 -37.062 1 56.69 3 ARG B N 1
ATOM 1466 C CA . ARG B 1 3 ? 1.194 -0.836 -36.062 1 56.69 3 ARG B CA 1
ATOM 1467 C C . ARG B 1 3 ? 1.794 0.072 -35 1 56.69 3 ARG B C 1
ATOM 1469 O O . ARG B 1 3 ? 2.154 -0.39 -33.906 1 56.69 3 ARG B O 1
ATOM 1476 N N . TYR B 1 4 ? 2.021 1.401 -35.344 1 58.38 4 TYR B N 1
ATOM 1477 C CA . TYR B 1 4 ? 2.756 2.318 -34.469 1 58.38 4 TYR B CA 1
ATOM 1478 C C . TYR B 1 4 ? 1.893 2.775 -33.281 1 58.38 4 TYR B C 1
ATOM 1480 O O . TYR B 1 4 ? 2.393 2.973 -32.188 1 58.38 4 TYR B O 1
ATOM 1488 N N . PRO B 1 5 ? 0.564 2.891 -33.5 1 64.44 5 PRO B N 1
ATOM 1489 C CA . PRO B 1 5 ? -0.241 3.416 -32.406 1 64.44 5 PRO B CA 1
ATOM 1490 C C . PRO B 1 5 ? -0.423 2.406 -31.266 1 64.44 5 PRO B C 1
ATOM 1492 O O . PRO B 1 5 ? -0.463 2.789 -30.094 1 64.44 5 PRO B O 1
ATOM 1495 N N . PHE B 1 6 ? -0.394 1.145 -31.75 1 71.94 6 PHE B N 1
ATOM 1496 C CA . PHE B 1 6 ? -0.606 0.111 -30.75 1 71.94 6 PHE B CA 1
ATOM 1497 C C . PHE B 1 6 ? 0.626 -0.048 -29.859 1 71.94 6 PHE B C 1
ATOM 1499 O O . PHE B 1 6 ? 0.509 -0.234 -28.656 1 71.94 6 PHE B O 1
ATOM 1506 N N . VAL B 1 7 ? 1.777 0.076 -30.5 1 70.62 7 VAL B N 1
ATOM 1507 C CA . VAL B 1 7 ? 3.023 -0.047 -29.75 1 70.62 7 VAL B CA 1
ATOM 1508 C C . VAL B 1 7 ? 3.174 1.143 -28.797 1 70.62 7 VAL B C 1
ATOM 1510 O O . VAL B 1 7 ? 3.627 0.986 -27.672 1 70.62 7 VAL B O 1
ATOM 1513 N N . LEU B 1 8 ? 2.75 2.219 -29.234 1 72.38 8 LEU B N 1
ATOM 1514 C CA . LEU B 1 8 ? 2.812 3.416 -28.406 1 72.38 8 LEU B CA 1
ATOM 1515 C C . LEU B 1 8 ? 1.846 3.314 -27.234 1 72.38 8 LEU B C 1
ATOM 1517 O O . LEU B 1 8 ? 2.176 3.717 -26.109 1 72.38 8 LEU B O 1
ATOM 1521 N N . LEU B 1 9 ? 0.777 2.699 -27.5 1 76 9 LEU B N 1
ATOM 1522 C CA . LEU B 1 9 ? -0.223 2.537 -26.453 1 76 9 LEU B CA 1
ATOM 1523 C C . LEU B 1 9 ? 0.247 1.535 -25.406 1 76 9 LEU B C 1
ATOM 1525 O O . LEU B 1 9 ? 0.036 1.738 -24.203 1 76 9 LEU B O 1
ATOM 1529 N N . ILE B 1 10 ? 0.976 0.554 -25.891 1 74.25 10 ILE B N 1
ATOM 1530 C CA . ILE B 1 10 ? 1.455 -0.472 -24.984 1 74.25 10 ILE B CA 1
ATOM 1531 C C . ILE B 1 10 ? 2.584 0.092 -24.125 1 74.25 10 ILE B C 1
ATOM 1533 O O . ILE B 1 10 ? 2.635 -0.156 -22.906 1 74.25 10 ILE B O 1
ATOM 1537 N N . SER B 1 11 ? 3.404 0.86 -24.766 1 74.94 11 SER B N 1
ATOM 1538 C CA . SER B 1 11 ? 4.496 1.482 -24.031 1 74.94 11 SER B CA 1
ATOM 1539 C C . SER B 1 11 ? 3.969 2.475 -23 1 74.94 11 SER B C 1
ATOM 1541 O O . SER B 1 11 ? 4.441 2.504 -21.859 1 74.94 11 SER B O 1
ATOM 1543 N N . PHE B 1 12 ? 2.99 3.186 -23.453 1 77.75 12 PHE B N 1
ATOM 1544 C CA . PHE B 1 12 ? 2.385 4.148 -22.547 1 77.75 12 PHE B CA 1
ATOM 1545 C C . PHE B 1 12 ? 1.685 3.436 -21.391 1 77.75 12 PHE B C 1
ATOM 1547 O O . PHE B 1 12 ? 1.787 3.859 -20.234 1 77.75 12 PHE B O 1
ATOM 1554 N N . HIS B 1 13 ? 1.141 2.303 -21.75 1 77.88 13 HIS B N 1
ATOM 1555 C CA . HIS B 1 13 ? 0.451 1.517 -20.734 1 77.88 13 HIS B CA 1
ATOM 1556 C C . HIS B 1 13 ? 1.438 0.911 -19.75 1 77.88 13 HIS B C 1
ATOM 1558 O O . HIS B 1 13 ? 1.201 0.931 -18.531 1 77.88 13 HIS B O 1
ATOM 1564 N N . ASN B 1 14 ? 2.576 0.566 -20.234 1 78.44 14 ASN B N 1
ATOM 1565 C CA . ASN B 1 14 ? 3.588 -0.034 -19.375 1 78.44 14 ASN B CA 1
ATOM 1566 C C . ASN B 1 14 ? 4.23 1.004 -18.453 1 78.44 14 ASN B C 1
ATOM 1568 O O . ASN B 1 14 ? 4.461 0.74 -17.266 1 78.44 14 ASN B O 1
ATOM 1572 N N . LYS B 1 15 ? 4.488 2.104 -19.031 1 78.62 15 LYS B N 1
ATOM 1573 C CA . LYS B 1 15 ? 5.066 3.184 -18.25 1 78.62 15 LYS B CA 1
ATOM 1574 C C . LYS B 1 15 ? 4.105 3.645 -17.156 1 78.62 15 LYS B C 1
ATOM 1576 O O . LYS B 1 15 ? 4.52 3.916 -16.031 1 78.62 15 LYS B O 1
ATOM 1581 N N . PHE B 1 16 ? 2.906 3.635 -17.5 1 80.12 16 PHE B N 1
A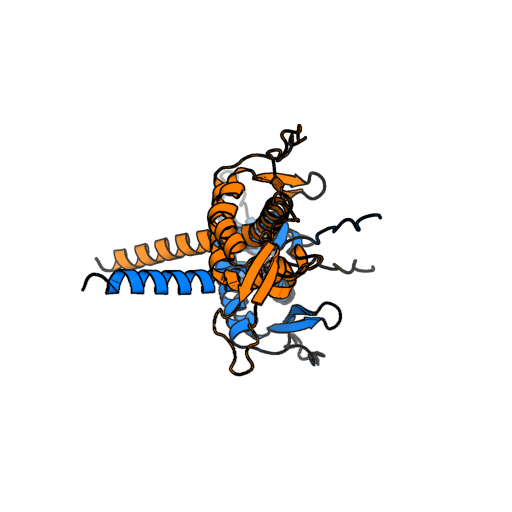TOM 1582 C CA . PHE B 1 16 ? 1.863 4.035 -16.562 1 80.12 16 PHE B CA 1
ATOM 1583 C C . PHE B 1 16 ? 1.738 3.025 -15.43 1 80.12 16 PHE B C 1
ATOM 1585 O O . PHE B 1 16 ? 1.663 3.404 -14.258 1 80.12 16 PHE B O 1
ATOM 1592 N N . ARG B 1 17 ? 1.813 1.817 -15.727 1 78.94 17 ARG B N 1
ATOM 1593 C CA . ARG B 1 17 ? 1.683 0.772 -14.719 1 78.94 17 ARG B CA 1
ATOM 1594 C C . ARG B 1 17 ? 2.902 0.737 -13.805 1 78.94 17 ARG B C 1
ATOM 1596 O O . ARG B 1 17 ? 2.775 0.517 -12.594 1 78.94 17 ARG B O 1
ATOM 1603 N N . LYS B 1 18 ? 4.043 1.048 -14.352 1 80 18 LYS B N 1
ATOM 1604 C CA . LYS B 1 18 ? 5.254 1.114 -13.531 1 80 18 LYS B CA 1
ATOM 1605 C C . LYS B 1 18 ? 5.18 2.268 -12.539 1 80 18 LYS B C 1
ATOM 1607 O O . LYS B 1 18 ? 5.523 2.105 -11.367 1 80 18 LYS B O 1
ATOM 1612 N N . LEU B 1 19 ? 4.652 3.316 -13.023 1 79.81 19 LEU B N 1
ATOM 1613 C CA . LEU B 1 19 ? 4.488 4.488 -12.164 1 79.81 19 LEU B CA 1
ATOM 1614 C C . LEU B 1 19 ? 3.49 4.211 -11.047 1 79.81 19 LEU B C 1
ATOM 1616 O O . LEU B 1 19 ? 3.709 4.609 -9.898 1 79.81 19 LEU B O 1
ATOM 1620 N N . LEU B 1 20 ? 2.49 3.475 -11.391 1 81.5 20 LEU B N 1
ATOM 1621 C CA . LEU B 1 20 ? 1.456 3.133 -10.422 1 81.5 20 LEU B CA 1
ATOM 1622 C C . LEU B 1 20 ? 2.012 2.227 -9.328 1 81.5 20 LEU B C 1
ATOM 1624 O O . LEU B 1 20 ? 1.752 2.443 -8.141 1 81.5 20 LEU B O 1
ATOM 1628 N N . MET B 1 21 ? 2.816 1.324 -9.703 1 83.06 21 MET B N 1
ATOM 1629 C CA . MET B 1 21 ? 3.357 0.372 -8.742 1 83.06 21 MET B CA 1
ATOM 1630 C C . MET B 1 21 ? 4.371 1.046 -7.824 1 83.06 21 MET B C 1
ATOM 1632 O O . MET B 1 21 ? 4.422 0.755 -6.625 1 83.06 21 MET B O 1
ATOM 1636 N N . PHE B 1 22 ? 5.078 1.914 -8.422 1 79.19 22 PHE B N 1
ATOM 1637 C CA . PHE B 1 22 ? 6.039 2.664 -7.629 1 79.19 22 PHE B CA 1
ATOM 1638 C C . PHE B 1 22 ? 5.332 3.535 -6.598 1 79.19 22 PHE B C 1
ATOM 1640 O O . PHE B 1 22 ? 5.785 3.646 -5.457 1 79.19 22 PHE B O 1
ATOM 1647 N N . LEU B 1 23 ? 4.234 4.121 -7.004 1 83.44 23 LEU B N 1
ATOM 1648 C CA . LEU B 1 23 ? 3.441 4.953 -6.102 1 83.44 23 LEU B CA 1
ATOM 1649 C C . LEU B 1 23 ? 2.854 4.117 -4.969 1 83.44 23 LEU B C 1
ATOM 1651 O O . LEU B 1 23 ? 2.846 4.551 -3.814 1 83.44 23 LEU B O 1
ATOM 1655 N N . CYS B 1 24 ? 2.447 2.98 -5.344 1 84.69 24 CYS B N 1
ATOM 1656 C CA . CYS B 1 24 ? 1.81 2.125 -4.352 1 84.69 24 CYS B CA 1
ATOM 1657 C C . CYS B 1 24 ? 2.816 1.661 -3.305 1 84.69 24 CYS B C 1
ATOM 1659 O O . CYS B 1 24 ? 2.479 1.524 -2.127 1 84.69 24 CYS B O 1
ATOM 1661 N N . SER B 1 25 ? 4.02 1.536 -3.732 1 82.25 25 SER B N 1
ATOM 1662 C CA . SER B 1 25 ? 5.055 1.076 -2.812 1 82.25 25 SER B CA 1
ATOM 1663 C C . SER B 1 25 ? 5.465 2.18 -1.844 1 82.25 25 SER B C 1
ATOM 1665 O O . SER B 1 25 ? 5.875 1.9 -0.716 1 82.25 25 SER B O 1
ATOM 1667 N N . ALA B 1 26 ? 5.281 3.398 -2.227 1 86.31 26 ALA B N 1
ATOM 1668 C CA . ALA B 1 26 ? 5.738 4.527 -1.423 1 86.31 26 ALA B CA 1
ATOM 1669 C C . ALA B 1 26 ? 4.574 5.18 -0.682 1 86.31 26 ALA B C 1
ATOM 1671 O O . ALA B 1 26 ? 4.777 6.055 0.161 1 86.31 26 ALA B O 1
ATOM 1672 N N . ALA B 1 27 ? 3.375 4.746 -0.93 1 88.94 27 ALA B N 1
ATOM 1673 C CA . ALA B 1 27 ? 2.186 5.445 -0.451 1 88.94 27 ALA B CA 1
ATOM 1674 C C . ALA B 1 27 ? 2.102 5.406 1.072 1 88.94 27 ALA B C 1
ATOM 1676 O O . ALA B 1 27 ? 1.849 6.43 1.714 1 88.94 27 ALA B O 1
ATOM 1677 N N . CYS B 1 28 ? 2.305 4.293 1.665 1 87.62 28 CYS B N 1
ATOM 1678 C CA . CYS B 1 28 ? 2.23 4.168 3.117 1 87.62 28 CYS B CA 1
ATOM 1679 C C . CYS B 1 28 ? 3.303 5.008 3.795 1 87.62 28 CYS B C 1
ATOM 1681 O O . CYS B 1 28 ? 3.014 5.75 4.738 1 87.62 28 CYS B O 1
ATOM 1683 N N . SER B 1 29 ? 4.52 4.871 3.305 1 88.56 29 SER B N 1
ATOM 1684 C CA . SER B 1 29 ? 5.625 5.633 3.871 1 88.56 29 SER B CA 1
ATOM 1685 C C . SER B 1 29 ? 5.414 7.129 3.695 1 88.56 29 SER B C 1
ATOM 1687 O O . SER B 1 29 ? 5.746 7.918 4.586 1 88.56 29 SER B O 1
ATOM 1689 N N . ALA B 1 30 ? 4.906 7.461 2.551 1 92 30 ALA B N 1
ATOM 1690 C CA . ALA B 1 30 ? 4.629 8.867 2.295 1 92 30 ALA B CA 1
ATOM 1691 C C . ALA B 1 30 ? 3.572 9.406 3.256 1 92 30 ALA B C 1
ATOM 1693 O O . ALA B 1 30 ? 3.695 10.523 3.768 1 92 30 ALA B O 1
ATOM 1694 N N . CYS B 1 31 ? 2.586 8.625 3.518 1 93.06 31 CYS B N 1
ATOM 1695 C CA . CYS B 1 31 ? 1.519 9.031 4.426 1 93.06 31 CYS B CA 1
ATOM 1696 C C . CYS B 1 31 ? 2.049 9.211 5.844 1 93.06 31 CYS B C 1
ATOM 1698 O O . CYS B 1 31 ? 1.724 10.195 6.512 1 93.06 31 CYS B O 1
ATOM 1700 N N . ARG B 1 32 ? 2.852 8.305 6.207 1 90.62 32 ARG B N 1
ATOM 1701 C CA . ARG B 1 32 ? 3.414 8.375 7.551 1 90.62 32 ARG B CA 1
ATOM 1702 C C . ARG B 1 32 ? 4.348 9.578 7.688 1 90.62 32 ARG B C 1
ATOM 1704 O O . ARG B 1 32 ? 4.324 10.273 8.703 1 90.62 32 ARG B O 1
ATOM 1711 N N . ALA B 1 33 ? 5.156 9.734 6.723 1 92.5 33 ALA B N 1
ATOM 1712 C CA . ALA B 1 33 ? 6.059 10.883 6.73 1 92.5 33 ALA B CA 1
ATOM 1713 C C . ALA B 1 33 ? 5.277 12.188 6.738 1 92.5 33 ALA B C 1
ATOM 1715 O O . ALA B 1 33 ? 5.648 13.141 7.434 1 92.5 33 ALA B O 1
ATOM 1716 N N . LEU B 1 34 ? 4.207 12.164 5.949 1 95.69 34 LEU B N 1
ATOM 1717 C CA . LEU B 1 34 ? 3.346 13.344 5.895 1 95.69 34 LEU B CA 1
ATOM 1718 C C . LEU B 1 34 ? 2.812 13.695 7.281 1 95.69 34 LEU B C 1
ATOM 1720 O O . LEU B 1 34 ? 2.863 14.852 7.695 1 95.69 34 LEU B O 1
ATOM 1724 N N . VAL B 1 35 ? 2.359 12.734 8.016 1 94.5 35 VAL B N 1
ATOM 1725 C CA . VAL B 1 35 ? 1.792 12.953 9.344 1 94.5 35 VAL B CA 1
ATOM 1726 C C . VAL B 1 35 ? 2.873 13.469 10.289 1 94.5 35 VAL B C 1
ATOM 1728 O O . VAL B 1 35 ? 2.641 14.406 11.062 1 94.5 35 VAL B O 1
ATOM 1731 N N . ASP B 1 36 ? 4.027 12.891 10.211 1 92.81 36 ASP B N 1
ATOM 1732 C CA . ASP B 1 36 ? 5.133 13.32 11.062 1 92.81 36 ASP B CA 1
ATOM 1733 C C . ASP B 1 36 ? 5.492 14.781 10.797 1 92.81 36 ASP B C 1
ATOM 1735 O O . ASP B 1 36 ? 5.699 15.547 11.742 1 92.81 36 ASP B O 1
ATOM 1739 N N . GLU B 1 37 ? 5.547 15.078 9.539 1 94.88 37 GLU B N 1
ATOM 1740 C CA . GLU B 1 37 ? 5.922 16.438 9.164 1 94.88 37 GLU B CA 1
ATOM 1741 C C . GLU B 1 37 ? 4.848 17.438 9.586 1 94.88 37 GLU B C 1
ATOM 1743 O O . GLU B 1 37 ? 5.164 18.531 10.062 1 94.88 37 GLU B O 1
ATOM 1748 N N . MET B 1 38 ? 3.596 17.016 9.406 1 95.69 38 MET B N 1
ATOM 1749 C CA . MET B 1 38 ? 2.498 17.891 9.812 1 95.69 38 MET B CA 1
ATOM 1750 C C . MET B 1 38 ? 2.508 18.109 11.328 1 95.69 38 MET B C 1
ATOM 1752 O O . MET B 1 38 ? 2.354 19.234 11.797 1 95.69 38 MET B O 1
ATOM 1756 N N . GLU B 1 39 ? 2.693 17.047 12.07 1 93 39 GLU B N 1
ATOM 1757 C CA . GLU B 1 39 ? 2.73 17.141 13.523 1 93 39 GLU B CA 1
ATOM 1758 C C . GLU B 1 39 ? 3.879 18.031 13.992 1 93 39 GLU B C 1
ATOM 1760 O O . GLU B 1 39 ? 3.709 18.844 14.898 1 93 39 GLU B O 1
ATOM 1765 N N . TRP B 1 40 ? 4.941 17.859 13.414 1 92.5 40 TRP B N 1
ATOM 1766 C CA . TRP B 1 40 ? 6.102 18.672 13.766 1 92.5 40 TRP B CA 1
ATOM 1767 C C . TRP B 1 40 ? 5.84 20.141 13.477 1 92.5 40 TRP B C 1
ATOM 1769 O O . TRP B 1 40 ? 6.086 21 14.328 1 92.5 40 TRP B O 1
ATOM 1779 N N . ALA B 1 41 ? 5.348 20.422 12.281 1 93.81 41 ALA B N 1
ATOM 1780 C CA . ALA B 1 41 ? 5.094 21.797 11.883 1 93.81 41 ALA B CA 1
ATOM 1781 C C . ALA B 1 41 ? 4.066 22.453 12.797 1 93.81 41 ALA B C 1
ATOM 1783 O O . ALA B 1 41 ? 4.215 23.625 13.172 1 93.81 41 ALA B O 1
ATOM 1784 N N . ILE B 1 42 ? 3.082 21.719 13.164 1 93.31 42 ILE B N 1
ATOM 1785 C CA . ILE B 1 42 ? 2.037 22.219 14.039 1 93.31 42 ILE B CA 1
ATOM 1786 C C . ILE B 1 42 ? 2.625 22.531 15.414 1 93.31 42 ILE B C 1
ATOM 1788 O O . ILE B 1 42 ? 2.262 23.531 16.047 1 93.31 42 ILE B O 1
ATOM 1792 N N . SER B 1 43 ? 3.57 21.688 15.883 1 91.69 43 SER B N 1
ATOM 1793 C CA . SER B 1 43 ? 4.172 21.859 17.203 1 91.69 43 SER B CA 1
ATOM 1794 C C . SER B 1 43 ? 5.082 23.078 17.25 1 91.69 43 SER B C 1
ATOM 1796 O O . SER B 1 43 ? 5.398 23.594 18.328 1 91.69 43 SER B O 1
ATOM 1798 N N . GLN B 1 44 ? 5.477 23.562 16.078 1 91.25 44 GLN B N 1
ATOM 1799 C CA . GLN B 1 44 ? 6.379 24.703 16.016 1 91.25 44 GLN B CA 1
ATOM 1800 C C . GLN B 1 44 ? 5.617 26.016 16.125 1 91.25 44 GLN B C 1
ATOM 1802 O O . GLN B 1 44 ? 6.215 27.062 16.359 1 91.25 44 GLN B O 1
ATOM 1807 N N . VAL B 1 45 ? 4.34 25.922 15.969 1 90.94 45 VAL B N 1
ATOM 1808 C CA . VAL B 1 45 ? 3.518 27.125 16.062 1 90.94 45 VAL B CA 1
ATOM 1809 C C . VAL B 1 45 ? 3.178 27.422 17.516 1 90.94 45 VAL B C 1
ATOM 1811 O O . VAL B 1 45 ? 2.891 26.5 18.281 1 90.94 45 VAL B O 1
ATOM 1814 N N . ASP B 1 46 ? 3.236 28.656 17.859 1 89.75 46 ASP B N 1
ATOM 1815 C CA . ASP B 1 46 ? 2.943 29.094 19.219 1 89.75 46 ASP B CA 1
ATOM 1816 C C . ASP B 1 46 ? 1.527 28.688 19.625 1 89.75 46 ASP B C 1
ATOM 1818 O O . ASP B 1 46 ? 0.55 29.141 19.031 1 89.75 46 ASP B O 1
ATOM 1822 N N . PRO B 1 47 ? 1.485 27.922 20.672 1 86.81 47 PRO B N 1
ATOM 1823 C CA . PRO B 1 47 ? 0.164 27.469 21.109 1 86.81 47 PRO B CA 1
ATOM 1824 C C . PRO B 1 47 ? -0.721 28.609 21.609 1 86.81 47 PRO B C 1
ATOM 1826 O O . PRO B 1 47 ? -1.941 28.453 21.703 1 86.81 47 PRO B O 1
ATOM 1829 N N . LYS B 1 48 ? -0.204 29.641 21.969 1 89.19 48 LYS B N 1
ATOM 1830 C CA . LYS B 1 48 ? -0.97 30.766 22.5 1 89.19 48 LYS B CA 1
ATOM 1831 C C . LYS B 1 48 ? -1.583 31.594 21.375 1 89.19 48 LYS B C 1
ATOM 1833 O O . LYS B 1 48 ? -2.457 32.438 21.625 1 89.19 48 LYS B O 1
ATOM 1838 N N . LYS B 1 49 ? -1.14 31.359 20.203 1 90 49 LYS B N 1
ATOM 1839 C CA . LYS B 1 49 ? -1.672 32.094 19.062 1 90 49 LYS B CA 1
ATOM 1840 C C . LYS B 1 49 ? -3.049 31.578 18.656 1 90 49 LYS B C 1
ATOM 1842 O O . LYS B 1 49 ? -3.182 30.438 18.234 1 90 49 LYS B O 1
ATOM 1847 N N . MET B 1 50 ? -4.098 32.406 18.766 1 89.38 50 MET B N 1
ATOM 1848 C CA . MET B 1 50 ? -5.48 32.031 18.469 1 89.38 50 MET B CA 1
ATOM 1849 C C . MET B 1 50 ? -6.016 32.844 17.297 1 89.38 50 MET B C 1
ATOM 1851 O O . MET B 1 50 ? -5.547 33.938 17.031 1 89.38 50 MET B O 1
ATOM 1855 N N . ILE B 1 51 ? -6.832 32.25 16.562 1 86.69 51 ILE B N 1
ATOM 1856 C CA . ILE B 1 51 ? -7.496 32.938 15.469 1 86.69 51 ILE B CA 1
ATOM 1857 C C . ILE B 1 51 ? -9.008 32.812 15.625 1 86.69 51 ILE B C 1
ATOM 1859 O O . ILE B 1 51 ? -9.508 31.859 16.219 1 86.69 51 ILE B O 1
ATOM 1863 N N . GLN B 1 52 ? -9.68 33.812 15.312 1 81.25 52 GLN B N 1
ATOM 1864 C CA . GLN B 1 52 ? -11.141 33.844 15.375 1 81.25 52 GLN B CA 1
ATOM 1865 C C . GLN B 1 52 ? -11.758 33.344 14.078 1 81.25 52 GLN B C 1
ATOM 1867 O O . GLN B 1 52 ? -11.328 33.719 12.984 1 81.25 52 GLN B O 1
ATOM 1872 N N . THR B 1 53 ? -12.414 32.094 14.297 1 76.12 53 THR B N 1
ATOM 1873 C CA . THR B 1 53 ? -13.141 31.578 13.148 1 76.12 53 THR B CA 1
ATOM 1874 C C . THR B 1 53 ? -14.648 31.734 13.344 1 76.12 53 THR B C 1
ATOM 1876 O O . THR B 1 53 ? -15.125 31.766 14.484 1 76.12 53 THR B O 1
ATOM 1879 N N . GLY B 1 54 ? -15.492 32.094 12.383 1 69 54 GLY B N 1
ATOM 1880 C CA . GLY B 1 54 ? -16.938 32.219 12.492 1 69 54 GLY B CA 1
ATOM 1881 C C . GLY B 1 54 ? -17.531 33.25 11.555 1 69 54 GLY B C 1
ATOM 1882 O O . GLY B 1 54 ? -16.844 33.75 10.664 1 69 54 GLY B O 1
ATOM 1883 N N . SER B 1 55 ? -18.938 33.094 11.445 1 68.69 55 SER B N 1
ATOM 1884 C CA . SER B 1 55 ? -19.688 34.031 10.625 1 68.69 55 SER B CA 1
ATOM 1885 C C . SER B 1 55 ? -19.766 35.406 11.289 1 68.69 55 SER B C 1
ATOM 1887 O O . SER B 1 55 ? -20.062 35.5 12.477 1 68.69 55 SER B O 1
ATOM 1889 N N . PHE B 1 56 ? -18.938 36.281 10.68 1 64.75 56 PHE B N 1
ATOM 1890 C CA . PHE B 1 56 ? -19.047 37.656 11.148 1 64.75 56 PHE B CA 1
ATOM 1891 C C . PHE B 1 56 ? -20.484 38.156 11.055 1 64.75 56 PHE B C 1
ATOM 1893 O O . PHE B 1 56 ? -20.781 39.312 11.406 1 64.75 56 PHE B O 1
ATOM 1900 N N . ARG B 1 57 ? -21.266 37.219 10.508 1 68.62 57 ARG B N 1
ATOM 1901 C CA . ARG B 1 57 ? -22.656 37.688 10.43 1 68.62 57 ARG B CA 1
ATOM 1902 C C . ARG B 1 57 ? -23.328 37.625 11.797 1 68.62 57 ARG B C 1
ATOM 1904 O O . ARG B 1 57 ? -23.203 36.656 12.523 1 68.62 57 ARG B O 1
ATOM 1911 N N . ILE B 1 58 ? -23.75 38.688 12.258 1 70.06 58 ILE B N 1
ATOM 1912 C CA . ILE B 1 58 ? -24.484 38.844 13.508 1 70.06 58 ILE B CA 1
ATOM 1913 C C . ILE B 1 58 ? -25.828 38.156 13.422 1 70.06 58 ILE B C 1
ATOM 1915 O O . ILE B 1 58 ? -26.594 38.375 12.484 1 70.06 58 ILE B O 1
ATOM 1919 N N . ASN B 1 59 ? -25.906 37.031 14.18 1 72.06 59 ASN B N 1
ATOM 1920 C CA . ASN B 1 59 ? -27.219 36.406 14.25 1 72.06 59 ASN B CA 1
ATOM 1921 C C . ASN B 1 59 ? -28.281 37.375 14.727 1 72.06 59 ASN B C 1
ATOM 1923 O O . ASN B 1 59 ? -27.969 38.375 15.375 1 72.06 59 ASN B O 1
ATOM 1927 N N . PRO B 1 60 ? -29.531 37.062 14.273 1 76.62 60 PRO B N 1
ATOM 1928 C CA . PRO B 1 60 ? -30.609 37.938 14.695 1 76.62 60 PRO B CA 1
ATOM 1929 C C . PRO B 1 60 ? -30.641 38.156 16.203 1 76.62 60 PRO B C 1
ATOM 1931 O O . PRO B 1 60 ? -31.078 39.219 16.672 1 76.62 60 PRO B O 1
ATOM 1934 N N . ASP B 1 61 ? -30.203 37.219 16.828 1 74.44 61 ASP B N 1
ATOM 1935 C CA . ASP B 1 61 ? -30.219 37.375 18.281 1 74.44 61 ASP B CA 1
ATOM 1936 C C . ASP B 1 61 ? -29.031 38.188 18.781 1 74.44 61 ASP B C 1
ATOM 1938 O O . ASP B 1 61 ? -28.906 38.438 19.984 1 74.44 61 ASP B O 1
ATOM 1942 N N . GLY B 1 62 ? -28.219 38.656 17.969 1 68.56 62 GLY B N 1
ATOM 1943 C CA . GLY B 1 62 ? -27.078 39.5 18.297 1 68.56 62 GLY B CA 1
ATOM 1944 C C . GLY B 1 62 ? -25.797 38.688 18.531 1 68.56 62 GLY B C 1
ATOM 1945 O O . GLY B 1 62 ? -24.734 39.25 18.75 1 68.56 62 GLY B O 1
ATOM 1946 N N . SER B 1 63 ? -26.016 37.406 18.656 1 69.38 63 SER B N 1
ATOM 1947 C CA . SER B 1 63 ? -24.844 36.594 18.969 1 69.38 63 SER B CA 1
ATOM 1948 C C . SER B 1 63 ? -24.016 36.281 17.719 1 69.38 63 SER B C 1
ATOM 1950 O O . SER B 1 63 ? -24.516 36.438 16.594 1 69.38 63 SER B O 1
ATOM 1952 N N . GLN B 1 64 ? -22.703 36.531 17.844 1 68.69 64 GLN B N 1
ATOM 1953 C CA . GLN B 1 64 ? -21.828 36.125 16.75 1 68.69 64 GLN B CA 1
ATOM 1954 C C . GLN B 1 64 ? -21.234 34.75 16.984 1 68.69 64 GLN B C 1
ATOM 1956 O O . GLN B 1 64 ? -20.844 34.406 18.094 1 68.69 64 GLN B O 1
ATOM 1961 N N . SER B 1 65 ? -21.484 33.844 16.062 1 74.94 65 SER B N 1
ATOM 1962 C CA . SER B 1 65 ? -20.906 32.531 16.172 1 74.94 65 SER B CA 1
ATOM 1963 C C . SER B 1 65 ? -19.391 32.562 15.945 1 74.94 65 SER B C 1
ATOM 1965 O O . SER B 1 65 ? -18.922 32.125 14.898 1 74.94 65 SER B O 1
ATOM 1967 N N . ILE B 1 66 ? -18.625 33.438 16.797 1 75.31 66 ILE B N 1
ATOM 1968 C CA . ILE B 1 66 ? -17.172 33.531 16.703 1 75.31 66 ILE B CA 1
ATOM 1969 C C . ILE B 1 66 ? -16.516 32.531 17.625 1 75.31 66 ILE B C 1
ATOM 1971 O O . ILE B 1 66 ? -16.891 32.406 18.797 1 75.31 66 ILE B O 1
ATOM 1975 N N . ARG B 1 67 ? -15.891 31.609 17.047 1 80.19 67 ARG B N 1
ATOM 1976 C CA . ARG B 1 67 ? -15.125 30.641 17.812 1 80.19 67 ARG B CA 1
ATOM 1977 C C . ARG B 1 67 ? -13.625 30.906 17.703 1 80.19 67 ARG B C 1
ATOM 1979 O O . ARG B 1 67 ? -13.148 31.359 16.656 1 80.19 67 ARG B O 1
ATOM 1986 N N . GLU B 1 68 ? -12.961 30.891 18.891 1 84.69 68 GLU B N 1
ATOM 1987 C CA . GLU B 1 68 ? -11.508 31.031 18.906 1 84.69 68 GLU B CA 1
ATOM 1988 C C . GLU B 1 68 ? -10.828 29.672 18.875 1 84.69 68 GLU B C 1
ATOM 1990 O O . GLU B 1 68 ? -11.133 28.797 19.672 1 84.69 68 GLU B O 1
ATOM 1995 N N . ILE B 1 69 ? -10.023 29.531 17.797 1 86.19 69 ILE B N 1
ATOM 1996 C CA . ILE B 1 69 ? -9.305 28.266 17.688 1 86.19 69 ILE B CA 1
ATOM 1997 C C . ILE B 1 69 ? -7.809 28.531 17.578 1 86.19 69 ILE B C 1
ATOM 1999 O O . ILE B 1 69 ? -7.395 29.609 17.156 1 86.19 69 ILE B O 1
ATOM 2003 N N . PRO B 1 70 ? -7.02 27.578 18.047 1 89.69 70 PRO B N 1
ATOM 2004 C CA . PRO B 1 70 ? -5.578 27.734 17.844 1 89.69 70 PRO B CA 1
ATOM 2005 C C . PRO B 1 70 ? -5.188 27.859 16.375 1 89.69 70 PRO B C 1
ATOM 2007 O O . PRO B 1 70 ? -5.703 27.141 15.531 1 89.69 70 PRO B O 1
ATOM 2010 N N . LEU B 1 71 ? -4.328 28.812 16.109 1 90.88 71 LEU B N 1
ATOM 2011 C CA . LEU B 1 71 ? -3.854 29.047 14.758 1 90.88 71 LEU B CA 1
ATOM 2012 C C . LEU B 1 71 ? -3.213 27.797 14.172 1 90.88 71 LEU B C 1
ATOM 2014 O O . LEU B 1 71 ? -3.412 27.484 13 1 90.88 71 LEU B O 1
ATOM 2018 N N . ALA B 1 72 ? -2.471 27.062 15.016 1 90.81 72 ALA B N 1
ATOM 2019 C CA . ALA B 1 72 ? -1.71 25.891 14.586 1 90.81 72 ALA B CA 1
ATOM 2020 C C . ALA B 1 72 ? -2.623 24.859 13.953 1 90.81 72 ALA B C 1
ATOM 2022 O O . ALA B 1 72 ? -2.223 24.156 13.008 1 90.81 72 ALA B O 1
ATOM 2023 N N . ARG B 1 73 ? -3.809 24.844 14.43 1 90.88 73 ARG B N 1
ATOM 2024 C CA . ARG B 1 73 ? -4.707 23.781 13.977 1 90.88 73 ARG B CA 1
ATOM 2025 C C . ARG B 1 73 ? -5.848 24.359 13.141 1 90.88 73 ARG B C 1
ATOM 2027 O O . ARG B 1 73 ? -6.828 23.656 12.867 1 90.88 73 ARG B O 1
ATOM 2034 N N . SER B 1 74 ? -5.723 25.578 12.789 1 91.38 74 SER B N 1
ATOM 2035 C CA . SER B 1 74 ? -6.723 26.203 11.922 1 91.38 74 SER B CA 1
ATOM 2036 C C . SER B 1 74 ? -6.637 25.641 10.508 1 91.38 74 SER B C 1
ATOM 2038 O O . SER B 1 74 ? -5.555 25.297 10.031 1 91.38 74 SER B O 1
ATOM 2040 N N . GLU B 1 75 ? -7.73 25.594 9.82 1 91.69 75 GLU B N 1
ATOM 2041 C CA . GLU B 1 75 ? -7.789 25.078 8.453 1 91.69 75 GLU B CA 1
ATOM 2042 C C . GLU B 1 75 ? -6.844 25.844 7.535 1 91.69 75 GLU B C 1
ATOM 2044 O O . GLU B 1 75 ? -6.16 25.266 6.699 1 91.69 75 GLU B O 1
ATOM 2049 N N . GLY B 1 76 ? -6.867 27.188 7.699 1 92.12 76 GLY B N 1
ATOM 2050 C CA . GLY B 1 76 ? -5.98 28 6.887 1 92.12 76 GLY B CA 1
ATOM 2051 C C . GLY B 1 76 ? -4.52 27.625 7.047 1 92.12 76 GLY B C 1
ATOM 2052 O O . GLY B 1 76 ? -3.795 27.5 6.059 1 92.12 76 GLY B O 1
ATOM 2053 N N . ASN B 1 77 ? -4.117 27.531 8.305 1 93.69 77 ASN B N 1
ATOM 2054 C CA . ASN B 1 77 ? -2.732 27.156 8.57 1 93.69 77 ASN B CA 1
ATOM 2055 C C . ASN B 1 77 ? -2.41 25.766 8.023 1 93.69 77 ASN B C 1
ATOM 2057 O O . ASN B 1 77 ? -1.342 25.562 7.449 1 93.69 77 ASN B O 1
ATOM 2061 N N . LEU B 1 78 ? -3.318 24.859 8.211 1 95.81 78 LEU B N 1
ATOM 2062 C CA . LEU B 1 78 ? -3.105 23.5 7.754 1 95.81 78 LEU B CA 1
ATOM 2063 C C . LEU B 1 78 ? -3.006 23.438 6.234 1 95.81 78 LEU B C 1
ATOM 2065 O O . LEU B 1 78 ? -2.197 22.688 5.688 1 95.81 78 LEU B O 1
ATOM 2069 N N . LEU B 1 79 ? -3.768 24.203 5.539 1 96 79 LEU B N 1
ATOM 2070 C CA . LEU B 1 79 ? -3.709 24.266 4.082 1 96 79 LEU B CA 1
ATOM 2071 C C . LEU B 1 79 ? -2.359 24.812 3.615 1 96 79 LEU B C 1
ATOM 2073 O O . LEU B 1 79 ? -1.79 24.297 2.645 1 96 79 LEU B O 1
ATOM 2077 N N . ASP B 1 80 ? -1.942 25.766 4.324 1 94.94 80 ASP B N 1
ATOM 2078 C CA . ASP B 1 80 ? -0.629 26.312 4.008 1 94.94 80 ASP B CA 1
ATOM 2079 C C . ASP B 1 80 ? 0.468 25.266 4.207 1 94.94 80 ASP B C 1
ATOM 2081 O O . ASP B 1 80 ? 1.38 25.156 3.385 1 94.94 80 ASP B O 1
ATOM 2085 N N . LEU B 1 81 ? 0.375 24.562 5.285 1 96 81 LEU B N 1
ATOM 2086 C CA . LEU B 1 81 ? 1.354 23.516 5.582 1 96 81 LEU B CA 1
ATOM 2087 C C . LEU B 1 81 ? 1.336 22.438 4.508 1 96 81 LEU B C 1
ATOM 2089 O O . LEU B 1 81 ? 2.391 21.953 4.09 1 96 81 LEU B O 1
ATOM 2093 N N . MET B 1 82 ? 0.172 22.062 4.008 1 96.69 82 MET B N 1
ATOM 2094 C CA . MET B 1 82 ? 0.015 20.969 3.047 1 96.69 82 MET B CA 1
ATOM 2095 C C . MET B 1 82 ? 0.592 21.359 1.689 1 96.69 82 MET B C 1
ATOM 2097 O O . MET B 1 82 ? 0.953 20.484 0.894 1 96.69 82 MET B O 1
ATOM 2101 N N . GLU B 1 83 ? 0.744 22.562 1.42 1 94.5 83 GLU B N 1
ATOM 2102 C CA . GLU B 1 83 ? 1.309 23.031 0.156 1 94.5 83 GLU B CA 1
ATOM 2103 C C . GLU B 1 83 ? 2.801 22.719 0.075 1 94.5 83 GLU B C 1
ATOM 2105 O O . GLU B 1 83 ? 3.334 22.484 -1.013 1 94.5 83 GLU B O 1
ATOM 2110 N N . SER B 1 84 ? 3.449 22.672 1.234 1 94.88 84 SER B N 1
ATOM 2111 C CA . SER B 1 84 ? 4.902 22.562 1.196 1 94.88 84 SER B CA 1
ATOM 2112 C C . SER B 1 84 ? 5.387 21.312 1.919 1 94.88 84 SER B C 1
ATOM 2114 O O . SER B 1 84 ? 6.566 20.953 1.841 1 94.88 84 SER B O 1
ATOM 2116 N N . VAL B 1 85 ? 4.484 20.688 2.588 1 96.62 85 VAL B N 1
ATOM 2117 C CA . VAL B 1 85 ? 4.883 19.594 3.461 1 96.62 85 VAL B CA 1
ATOM 2118 C C . VAL B 1 85 ? 5.531 18.484 2.633 1 96.62 85 VAL B C 1
ATOM 2120 O O . VAL B 1 85 ? 6.473 17.828 3.09 1 96.62 85 VAL B O 1
ATOM 2123 N N . CYS B 1 86 ? 5.117 18.312 1.416 1 97.06 86 CYS B N 1
ATOM 2124 C CA . CYS B 1 86 ? 5.605 17.188 0.611 1 97.06 86 CYS B CA 1
ATOM 2125 C C . CYS B 1 86 ? 6.996 17.484 0.063 1 97.06 86 CYS B C 1
ATOM 2127 O O . CYS B 1 86 ? 7.695 16.562 -0.378 1 97.06 86 CYS B O 1
ATOM 2129 N N . GLU B 1 87 ? 7.438 18.703 0.092 1 95 87 GLU B N 1
ATOM 2130 C CA . GLU B 1 87 ? 8.812 19.047 -0.265 1 95 87 GLU B CA 1
ATOM 2131 C C . GLU B 1 87 ? 9.805 18.438 0.726 1 95 87 GLU B C 1
ATOM 2133 O O . GLU B 1 87 ? 10.953 18.172 0.378 1 95 87 GLU B O 1
ATOM 2138 N N . ARG B 1 88 ? 9.375 18.188 1.922 1 93.31 88 ARG B N 1
ATOM 2139 C CA . ARG B 1 88 ? 10.234 17.656 2.975 1 93.31 88 ARG B CA 1
ATOM 2140 C C . ARG B 1 88 ? 10.539 16.172 2.729 1 93.31 88 ARG B C 1
ATOM 2142 O O . ARG B 1 88 ? 11.375 15.586 3.414 1 93.31 88 ARG B O 1
ATOM 2149 N N . MET B 1 89 ? 9.938 15.586 1.72 1 93.38 89 MET B N 1
ATOM 2150 C CA . MET B 1 89 ? 10.234 14.195 1.381 1 93.38 89 MET B CA 1
ATOM 2151 C C . MET B 1 89 ? 11.695 14.039 0.979 1 93.38 89 MET B C 1
ATOM 2153 O O . MET B 1 89 ? 12.234 12.93 1.006 1 93.38 89 MET B O 1
ATOM 2157 N N . GLU B 1 90 ? 12.289 15.109 0.598 1 89.62 90 GLU B N 1
ATOM 2158 C CA . GLU B 1 90 ? 13.703 15.102 0.231 1 89.62 90 GLU B CA 1
ATOM 2159 C C . GLU B 1 90 ? 14.578 14.781 1.435 1 89.62 90 GLU B C 1
ATOM 2161 O O . GLU B 1 90 ? 15.742 14.406 1.276 1 89.62 90 GLU B O 1
ATOM 2166 N N . ASP B 1 91 ? 14.031 14.945 2.648 1 88.94 91 ASP B N 1
ATOM 2167 C CA . ASP B 1 91 ? 14.781 14.719 3.881 1 88.94 91 ASP B CA 1
ATOM 2168 C C . ASP B 1 91 ? 14.711 13.25 4.305 1 88.94 91 ASP B C 1
ATOM 2170 O O . ASP B 1 91 ? 15.25 12.875 5.348 1 88.94 91 ASP B O 1
ATOM 2174 N N . TYR B 1 92 ? 14.109 12.461 3.49 1 88.75 92 TYR B N 1
ATOM 2175 C CA . TYR B 1 92 ? 13.922 11.055 3.846 1 88.75 92 TYR B CA 1
ATOM 2176 C C . TYR B 1 92 ? 14.797 10.156 2.979 1 88.75 92 TYR B C 1
ATOM 2178 O O . TYR B 1 92 ? 15.047 10.469 1.812 1 88.75 92 TYR B O 1
ATOM 2186 N N . GLY B 1 93 ? 15.242 9.117 3.627 1 85.38 93 GLY B N 1
ATOM 2187 C CA . GLY B 1 93 ? 16.031 8.102 2.947 1 85.38 93 GLY B CA 1
ATOM 2188 C C . GLY B 1 93 ? 15.547 6.688 3.23 1 85.38 93 GLY B C 1
ATOM 2189 O O . GLY B 1 93 ? 14.734 6.473 4.133 1 85.38 93 GLY B O 1
ATOM 2190 N N . GLU B 1 94 ? 16.062 5.82 2.361 1 83 94 GLU B N 1
ATOM 2191 C CA . GLU B 1 94 ? 15.68 4.418 2.498 1 83 94 GLU B CA 1
ATOM 2192 C C . GLU B 1 94 ? 16.641 3.68 3.438 1 83 94 GLU B C 1
ATOM 2194 O O . GLU B 1 94 ? 17.844 3.873 3.375 1 83 94 GLU B O 1
ATOM 2199 N N . ARG B 1 95 ? 16.016 2.98 4.398 1 82 95 ARG B N 1
ATOM 2200 C CA . ARG B 1 95 ? 16.781 2.158 5.324 1 82 95 ARG B CA 1
ATOM 2201 C C . ARG B 1 95 ? 16.375 0.692 5.227 1 82 95 ARG B C 1
ATOM 2203 O O . ARG B 1 95 ? 15.188 0.376 5.18 1 82 95 ARG B O 1
ATOM 2210 N N . THR B 1 96 ? 17.375 -0.115 5.117 1 79.62 96 THR B N 1
ATOM 2211 C CA . THR B 1 96 ? 17.109 -1.548 5.07 1 79.62 96 THR B CA 1
ATOM 2212 C C . THR B 1 96 ? 17.359 -2.191 6.43 1 79.62 96 THR B C 1
ATOM 2214 O O . THR B 1 96 ? 18.438 -2.029 7.012 1 79.62 96 THR B O 1
ATOM 2217 N N . ASP B 1 97 ? 16.297 -2.822 6.945 1 75.44 97 ASP B N 1
ATOM 2218 C CA . ASP B 1 97 ? 16.469 -3.561 8.188 1 75.44 97 ASP B CA 1
ATOM 2219 C C . ASP B 1 97 ? 17.359 -4.777 7.984 1 75.44 97 ASP B C 1
ATOM 2221 O O . ASP B 1 97 ? 17.031 -5.672 7.199 1 75.44 97 ASP B O 1
ATOM 2225 N N . PRO B 1 98 ? 18.453 -4.805 8.703 1 79.5 98 PRO B N 1
ATOM 2226 C CA . PRO B 1 98 ? 19.375 -5.918 8.492 1 79.5 98 PRO B CA 1
ATOM 2227 C C . PRO B 1 98 ? 18.781 -7.266 8.883 1 79.5 98 PRO B C 1
ATOM 2229 O O . PRO B 1 98 ? 19.172 -8.305 8.344 1 79.5 98 PRO B O 1
ATOM 2232 N N . SER B 1 99 ? 17.875 -7.281 9.812 1 76.75 99 SER B N 1
ATOM 2233 C CA . SER B 1 99 ? 17.281 -8.523 10.305 1 76.75 99 SER B CA 1
ATOM 2234 C C . SER B 1 99 ? 16.188 -9.023 9.359 1 76.75 99 SER B C 1
ATOM 2236 O O . SER B 1 99 ? 16.078 -10.227 9.109 1 76.75 99 SER B O 1
ATOM 2238 N N . THR B 1 100 ? 15.445 -8.117 8.82 1 69.25 100 THR B N 1
ATOM 2239 C CA . THR B 1 100 ? 14.289 -8.508 8.031 1 69.25 100 THR B CA 1
ATOM 2240 C C . THR B 1 100 ? 14.508 -8.203 6.555 1 69.25 100 THR B C 1
ATOM 2242 O O . THR B 1 100 ? 13.766 -8.68 5.695 1 69.25 100 THR B O 1
ATOM 2245 N N . ASN B 1 101 ? 15.531 -7.441 6.246 1 73.12 101 ASN B N 1
ATOM 2246 C CA . ASN B 1 101 ? 15.82 -6.992 4.887 1 73.12 101 ASN B CA 1
ATOM 2247 C C . ASN B 1 101 ? 14.672 -6.164 4.316 1 73.12 101 ASN B C 1
ATOM 2249 O O . ASN B 1 101 ? 14.461 -6.137 3.104 1 73.12 101 ASN B O 1
ATOM 2253 N N . ARG B 1 102 ? 13.977 -5.594 5.262 1 73.44 102 ARG B N 1
ATOM 2254 C CA . ARG B 1 102 ? 12.867 -4.754 4.816 1 73.44 102 ARG B CA 1
ATOM 2255 C C . ARG B 1 102 ? 13.305 -3.297 4.688 1 73.44 102 ARG B C 1
ATOM 2257 O O . ARG B 1 102 ? 14.086 -2.803 5.504 1 73.44 102 ARG B O 1
ATOM 2264 N N . LYS B 1 103 ? 12.68 -2.785 3.658 1 75.06 103 LYS B N 1
ATOM 2265 C CA . LYS B 1 103 ? 13.016 -1.386 3.408 1 75.06 103 LYS B CA 1
ATOM 2266 C C . LYS B 1 103 ? 12.008 -0.453 4.07 1 75.06 103 LYS B C 1
ATOM 2268 O O . LYS B 1 103 ? 10.812 -0.766 4.133 1 75.06 103 LYS B O 1
ATOM 2273 N N . SER B 1 104 ? 12.492 0.535 4.711 1 77.25 104 SER B N 1
ATOM 2274 C CA . SER B 1 104 ? 11.664 1.581 5.297 1 77.25 104 SER B CA 1
ATOM 2275 C C . SER B 1 104 ? 12.258 2.963 5.047 1 77.25 104 SER B C 1
ATOM 2277 O O . SER B 1 104 ? 13.43 3.086 4.684 1 77.25 104 SER B O 1
ATOM 2279 N N . TYR B 1 105 ? 11.398 3.877 5.086 1 80.25 105 TYR B N 1
ATOM 2280 C CA . TYR B 1 105 ? 11.844 5.25 4.883 1 80.25 105 TYR B CA 1
ATOM 2281 C C . TYR B 1 105 ? 11.945 5.996 6.207 1 80.25 105 TYR B C 1
ATOM 2283 O O . TYR B 1 105 ? 11.031 5.934 7.031 1 80.25 105 TYR B O 1
ATOM 2291 N N . VAL B 1 106 ? 13.148 6.535 6.391 1 82.19 106 VAL B N 1
ATOM 2292 C CA . VAL B 1 106 ? 13.367 7.281 7.621 1 82.19 106 VAL B CA 1
ATOM 2293 C C . VAL B 1 106 ? 13.945 8.656 7.297 1 82.19 106 VAL B C 1
ATOM 2295 O O . VAL B 1 106 ? 14.625 8.828 6.281 1 82.19 106 VAL B O 1
ATOM 2298 N N . ARG B 1 107 ? 13.578 9.562 8.164 1 85.75 107 ARG B N 1
ATOM 2299 C CA . ARG B 1 107 ? 14.102 10.914 7.98 1 85.75 107 ARG B CA 1
ATOM 2300 C C . ARG B 1 107 ? 15.609 10.953 8.234 1 85.75 107 ARG B C 1
ATOM 2302 O O . ARG B 1 107 ? 16.078 10.516 9.289 1 85.75 107 ARG B O 1
ATOM 2309 N N . VAL B 1 108 ? 16.406 11.453 7.355 1 84.31 108 VAL B N 1
ATOM 2310 C CA . VAL B 1 108 ? 17.859 11.422 7.445 1 84.31 108 VAL B CA 1
ATOM 2311 C C . VAL B 1 108 ? 18.391 12.797 7.855 1 84.31 108 VAL B C 1
ATOM 2313 O O . VAL B 1 108 ? 19.547 12.922 8.273 1 84.31 108 VAL B O 1
ATOM 2316 N N . LYS B 1 109 ? 17.609 13.719 7.711 1 83.44 109 LYS B N 1
ATOM 2317 C CA . LYS B 1 109 ? 18.031 15.062 8.094 1 83.44 109 LYS B CA 1
ATOM 2318 C C . LYS B 1 109 ? 17.391 15.484 9.414 1 83.44 109 LYS B C 1
ATOM 2320 O O . LYS B 1 109 ? 16.203 15.266 9.641 1 83.44 109 LYS B O 1
ATOM 2325 N N . SER B 1 110 ? 18.281 15.945 10.289 1 81.56 110 SER B N 1
ATOM 2326 C CA . SER B 1 110 ? 17.781 16.391 11.586 1 81.56 110 SER B CA 1
ATOM 2327 C C . SER B 1 110 ? 16.906 17.641 11.453 1 81.56 110 SER B C 1
ATOM 2329 O O . SER B 1 110 ? 17.188 18.5 10.617 1 81.56 110 SER B O 1
ATOM 2331 N N . ARG B 1 111 ? 15.828 17.578 12.297 1 79.75 111 ARG B N 1
ATOM 2332 C CA . ARG B 1 111 ? 14.961 18.75 12.328 1 79.75 111 ARG B CA 1
ATOM 2333 C C . ARG B 1 111 ? 15.602 19.891 13.102 1 79.75 111 ARG B C 1
ATOM 2335 O O . ARG B 1 111 ? 15.422 21.062 12.758 1 79.75 111 ARG B O 1
ATOM 2342 N N . THR B 1 112 ? 16.25 19.484 14.195 1 78.56 112 THR B N 1
ATOM 2343 C CA . THR B 1 112 ? 16.812 20.469 15.102 1 78.56 112 THR B CA 1
ATOM 2344 C C . THR B 1 112 ? 18.344 20.469 15.039 1 78.56 112 THR B C 1
ATOM 2346 O O . THR B 1 112 ? 19 21 15.93 1 78.56 112 THR B O 1
ATOM 2349 N N . GLY B 1 113 ? 18.891 19.875 13.906 1 68.88 113 GLY B N 1
ATOM 2350 C CA . GLY B 1 113 ? 20.328 19.922 13.758 1 68.88 113 GLY B CA 1
ATOM 2351 C C . GLY B 1 113 ? 21.047 18.828 14.516 1 68.88 113 GLY B C 1
ATOM 2352 O O . GLY B 1 113 ? 22.281 18.766 14.508 1 68.88 113 GLY B O 1
ATOM 2353 N N . GLU B 1 114 ? 20.391 18.109 15.148 1 64.75 114 GLU B N 1
ATOM 2354 C CA . GLU B 1 114 ? 21.078 17.062 15.898 1 64.75 114 GLU B CA 1
ATOM 2355 C C . GLU B 1 114 ? 21.531 15.938 14.977 1 64.75 114 GLU B C 1
ATOM 2357 O O . GLU B 1 114 ? 20.953 15.719 13.914 1 64.75 114 GLU B O 1
ATOM 2362 N N . ALA B 1 115 ? 22.719 15.445 15.398 1 62.28 115 ALA B N 1
ATOM 2363 C CA . ALA B 1 115 ? 23.312 14.359 14.633 1 62.28 115 ALA B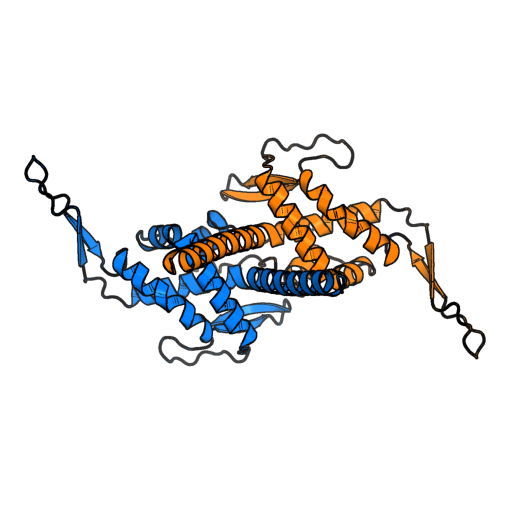 CA 1
ATOM 2364 C C . ALA B 1 115 ? 22.406 13.141 14.594 1 62.28 115 ALA B C 1
ATOM 2366 O O . ALA B 1 115 ? 21.797 12.789 15.609 1 62.28 115 ALA B O 1
ATOM 2367 N N . MET B 1 116 ? 21.891 12.906 13.508 1 67.5 116 MET B N 1
ATOM 2368 C CA . MET B 1 116 ? 21.109 11.688 13.398 1 67.5 116 MET B CA 1
ATOM 2369 C C . MET B 1 116 ? 21.969 10.523 12.914 1 67.5 116 MET B C 1
ATOM 2371 O O . MET B 1 116 ? 22.922 10.734 12.164 1 67.5 116 MET B O 1
ATOM 2375 N N . ASP B 1 117 ? 22 9.445 13.672 1 59.22 117 ASP B N 1
ATOM 2376 C CA . ASP B 1 117 ? 22.703 8.258 13.211 1 59.22 117 ASP B CA 1
ATOM 2377 C C . ASP B 1 117 ? 22 7.625 12.016 1 59.22 117 ASP B C 1
ATOM 2379 O O . ASP B 1 117 ? 21.031 6.875 12.18 1 59.22 117 ASP B O 1
ATOM 2383 N N . LEU B 1 118 ? 22.375 8.148 10.898 1 63.62 118 LEU B N 1
ATOM 2384 C CA . LEU B 1 118 ? 21.688 7.641 9.719 1 63.62 118 LEU B CA 1
ATOM 2385 C C . LEU B 1 118 ? 22.609 6.785 8.867 1 63.62 118 LEU B C 1
ATOM 2387 O O . LEU B 1 118 ? 22.594 6.867 7.633 1 63.62 118 LEU B O 1
ATOM 2391 N N . SER B 1 119 ? 23.625 6.184 9.523 1 59.59 119 SER B N 1
ATOM 2392 C CA . SER B 1 119 ? 24.609 5.418 8.781 1 59.59 119 SER B CA 1
ATOM 2393 C C . SER B 1 119 ? 23.953 4.426 7.832 1 59.59 119 SER B C 1
ATOM 2395 O O . SER B 1 119 ? 24.484 4.129 6.762 1 59.59 119 SER B O 1
ATOM 2397 N N . GLU B 1 120 ? 22.688 4.141 8.141 1 65.81 120 GLU B N 1
ATOM 2398 C CA . GLU B 1 120 ? 22.172 3.072 7.293 1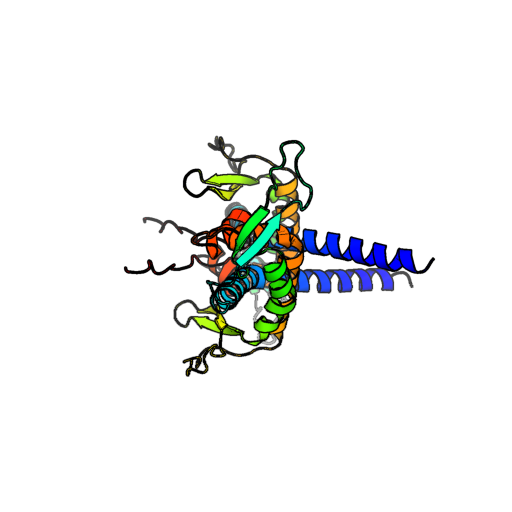 65.81 120 GLU B CA 1
ATOM 2399 C C . GLU B 1 120 ? 21.062 3.584 6.375 1 65.81 120 GLU B C 1
ATOM 2401 O O . GLU B 1 120 ? 20.516 2.824 5.578 1 65.81 120 GLU B O 1
ATOM 2406 N N . ALA B 1 121 ? 20.828 4.848 6.363 1 74.69 121 ALA B N 1
ATOM 2407 C CA . ALA B 1 121 ? 19.797 5.352 5.465 1 74.69 121 ALA B CA 1
ATOM 2408 C C . ALA B 1 121 ? 20.406 5.957 4.203 1 74.69 121 ALA B C 1
ATOM 2410 O O . ALA B 1 121 ? 21.312 6.785 4.285 1 74.69 121 ALA B O 1
ATOM 2411 N N . ALA B 1 122 ? 20.172 5.312 3.061 1 75.44 122 ALA B N 1
ATOM 2412 C CA . ALA B 1 122 ? 20.672 5.793 1.779 1 75.44 122 ALA B CA 1
ATOM 2413 C C . ALA B 1 122 ? 19.688 6.766 1.132 1 75.44 122 ALA B C 1
ATOM 2415 O O . ALA B 1 122 ? 18.5 6.488 1.047 1 75.44 122 ALA B O 1
ATOM 2416 N N . LEU B 1 123 ? 20.328 7.914 0.81 1 78.25 123 LEU B N 1
ATOM 2417 C CA . LEU B 1 123 ? 19.531 8.883 0.059 1 78.25 123 LEU B CA 1
ATOM 2418 C C . LEU B 1 123 ? 19.531 8.539 -1.427 1 78.25 123 LEU B C 1
ATOM 2420 O O . LEU B 1 123 ? 20.578 8.305 -2.023 1 78.25 123 LEU B O 1
ATOM 2424 N N . ASP B 1 124 ? 18.375 8.195 -1.909 1 78.44 124 ASP B N 1
ATOM 2425 C CA . ASP B 1 124 ? 18.156 7.914 -3.324 1 78.44 124 ASP B CA 1
ATOM 2426 C C . ASP B 1 124 ? 17.109 8.859 -3.912 1 78.44 124 ASP B C 1
ATOM 2428 O O . ASP B 1 124 ? 15.992 8.961 -3.402 1 78.44 124 ASP B O 1
ATOM 2432 N N . SER B 1 125 ? 17.562 9.562 -4.949 1 82.88 125 SER B N 1
ATOM 2433 C CA . SER B 1 125 ? 16.703 10.547 -5.586 1 82.88 125 SER B CA 1
ATOM 2434 C C . SER B 1 125 ? 15.406 9.898 -6.078 1 82.88 125 SER B C 1
ATOM 2436 O O . SER B 1 125 ? 14.352 10.531 -6.078 1 82.88 125 SER B O 1
ATOM 2438 N N . ARG B 1 126 ? 15.555 8.703 -6.547 1 78.94 126 ARG B N 1
ATOM 2439 C CA . ARG B 1 126 ? 14.367 8.008 -7.031 1 78.94 126 ARG B CA 1
ATOM 2440 C C . ARG B 1 126 ? 13.375 7.766 -5.898 1 78.94 126 ARG B C 1
ATOM 2442 O O . ARG B 1 126 ? 12.172 7.934 -6.078 1 78.94 126 ARG B O 1
ATOM 2449 N N . VAL B 1 127 ? 13.922 7.422 -4.824 1 78.69 127 VAL B N 1
ATOM 2450 C CA . VAL B 1 127 ? 13.094 7.195 -3.639 1 78.69 127 VAL B CA 1
ATOM 2451 C C . VAL B 1 127 ? 12.43 8.5 -3.221 1 78.69 127 VAL B C 1
ATOM 2453 O O . VAL B 1 127 ? 11.219 8.539 -2.977 1 78.69 127 VAL B O 1
ATOM 2456 N N . THR B 1 128 ? 13.18 9.516 -3.234 1 85.5 128 THR B N 1
ATOM 2457 C CA . THR B 1 128 ? 12.672 10.82 -2.807 1 85.5 128 THR B CA 1
ATOM 2458 C C . THR B 1 128 ? 11.562 11.297 -3.738 1 85.5 128 THR B C 1
ATOM 2460 O O . THR B 1 128 ? 10.539 11.82 -3.283 1 85.5 128 THR B O 1
ATOM 2463 N N . SER B 1 129 ? 11.797 11.078 -4.941 1 87.62 129 SER B N 1
ATOM 2464 C CA . SER B 1 129 ? 10.805 11.5 -5.922 1 87.62 129 SER B CA 1
ATOM 2465 C C . SER B 1 129 ? 9.508 10.703 -5.77 1 87.62 129 SER B C 1
ATOM 2467 O O . SER B 1 129 ? 8.414 11.266 -5.871 1 87.62 129 SER B O 1
ATOM 2469 N N . SER B 1 130 ? 9.664 9.484 -5.559 1 85.25 130 SER B N 1
ATOM 2470 C CA . SER B 1 130 ? 8.5 8.625 -5.375 1 85.25 130 SER B CA 1
ATOM 2471 C C . SER B 1 130 ? 7.715 9.023 -4.129 1 85.25 130 SER B C 1
ATOM 2473 O O . SER B 1 130 ? 6.484 9.094 -4.16 1 85.25 130 SER B O 1
ATOM 2475 N N . LEU B 1 131 ? 8.438 9.32 -3.127 1 89.94 131 LEU B N 1
ATOM 2476 C CA . LEU B 1 131 ? 7.797 9.75 -1.886 1 89.94 131 LEU B CA 1
ATOM 2477 C C . LEU B 1 131 ? 7.059 11.062 -2.08 1 89.94 131 LEU B C 1
ATOM 2479 O O . LEU B 1 131 ? 5.922 11.219 -1.624 1 89.94 131 LEU B O 1
ATOM 2483 N N . LYS B 1 132 ? 7.727 11.914 -2.768 1 92.81 132 LYS B N 1
ATOM 2484 C CA . LYS B 1 132 ? 7.133 13.227 -3.006 1 92.81 132 LYS B CA 1
ATOM 2485 C C . LYS B 1 132 ? 5.859 13.109 -3.84 1 92.81 132 LYS B C 1
ATOM 2487 O O . LYS B 1 132 ? 4.844 13.727 -3.521 1 92.81 132 LYS B O 1
ATOM 2492 N N . PHE B 1 133 ? 5.961 12.344 -4.836 1 89.56 133 PHE B N 1
ATOM 2493 C CA . PHE B 1 133 ? 4.809 12.148 -5.707 1 89.56 133 PHE B CA 1
ATOM 2494 C C . PHE B 1 133 ? 3.654 11.5 -4.949 1 89.56 133 PHE B C 1
ATOM 2496 O O . PHE B 1 133 ? 2.5 11.906 -5.102 1 89.56 133 PHE B O 1
ATOM 2503 N N . ALA B 1 134 ? 3.961 10.508 -4.211 1 91.69 134 ALA B N 1
ATOM 2504 C CA . ALA B 1 134 ? 2.936 9.852 -3.402 1 91.69 134 ALA B CA 1
ATOM 2505 C C . ALA B 1 134 ? 2.332 10.82 -2.391 1 91.69 134 ALA B C 1
ATOM 2507 O O . ALA B 1 134 ? 1.111 10.859 -2.211 1 91.69 134 ALA B O 1
ATOM 2508 N N . CYS B 1 135 ? 3.141 11.57 -1.742 1 94.69 135 CYS B N 1
ATOM 2509 C CA . CYS B 1 135 ? 2.689 12.555 -0.76 1 94.69 135 CYS B CA 1
ATOM 2510 C C . CYS B 1 135 ? 1.738 13.562 -1.393 1 94.69 135 CYS B C 1
ATOM 2512 O O . CYS B 1 135 ? 0.667 13.836 -0.849 1 94.69 135 CYS B O 1
ATOM 2514 N N . GLU B 1 136 ? 2.09 14.031 -2.566 1 93.31 136 GLU B N 1
ATOM 2515 C CA . GLU B 1 136 ? 1.264 15.008 -3.268 1 93.31 136 GLU B CA 1
ATOM 2516 C C . GLU B 1 136 ? -0.089 14.414 -3.652 1 93.31 136 GLU B C 1
ATOM 2518 O O . GLU B 1 136 ? -1.115 15.094 -3.574 1 93.31 136 GLU B O 1
ATOM 2523 N N . THR B 1 137 ? -0.067 13.242 -4.031 1 91.94 137 THR B N 1
ATOM 2524 C CA . THR B 1 137 ? -1.306 12.562 -4.395 1 91.94 137 THR B CA 1
ATOM 2525 C C . THR B 1 137 ? -2.195 12.375 -3.17 1 91.94 137 THR B C 1
ATOM 2527 O O . THR B 1 137 ? -3.412 12.562 -3.244 1 91.94 137 THR B O 1
ATOM 2530 N N . ILE B 1 138 ? -1.612 12.008 -2.08 1 93.12 138 ILE B N 1
ATOM 2531 C CA . ILE B 1 138 ? -2.359 11.797 -0.844 1 93.12 138 ILE B CA 1
ATOM 2532 C C . ILE B 1 138 ? -2.967 13.117 -0.381 1 93.12 138 ILE B C 1
ATOM 2534 O O . ILE B 1 138 ? -4.148 13.18 -0.03 1 93.12 138 ILE B O 1
ATOM 2538 N N . VAL B 1 139 ? -2.195 14.141 -0.466 1 95 139 VAL B N 1
ATOM 2539 C CA . VAL B 1 139 ? -2.65 15.453 -0.009 1 95 139 VAL B CA 1
ATOM 2540 C C . VAL B 1 139 ? -3.795 15.938 -0.894 1 95 139 VAL B C 1
ATOM 2542 O O . VAL B 1 139 ? -4.77 16.516 -0.4 1 95 139 VAL B O 1
ATOM 2545 N N . GLU B 1 140 ? -3.639 15.688 -2.115 1 90.88 140 GLU B N 1
ATOM 2546 C CA . GLU B 1 140 ? -4.656 16.141 -3.053 1 90.88 140 GLU B CA 1
ATOM 2547 C C . GLU B 1 140 ? -5.969 15.391 -2.859 1 90.88 140 GLU B C 1
ATOM 2549 O O . GLU B 1 140 ? -7.047 15.992 -2.869 1 90.88 140 GLU B O 1
ATOM 2554 N N . HIS B 1 141 ? -5.902 14.188 -2.586 1 89.31 141 HIS B N 1
ATOM 2555 C CA . HIS B 1 141 ? -7.102 13.352 -2.576 1 89.31 141 HIS B CA 1
ATOM 2556 C C . HIS B 1 141 ? -7.691 13.25 -1.175 1 89.31 141 HIS B C 1
ATOM 2558 O O . HIS B 1 141 ? -8.883 12.992 -1.017 1 89.31 141 HIS B O 1
ATOM 2564 N N . HIS B 1 142 ? -6.895 13.445 -0.205 1 92 142 HIS B N 1
ATOM 2565 C CA . HIS B 1 142 ? -7.367 13.289 1.165 1 92 142 HIS B CA 1
ATOM 2566 C C . HIS B 1 142 ? -7.211 14.578 1.957 1 92 142 HIS B C 1
ATOM 2568 O O . HIS B 1 142 ? -6.949 14.547 3.16 1 92 142 HIS B O 1
ATOM 2574 N N . GLU B 1 143 ? -7.324 15.586 1.24 1 92.56 143 GLU B N 1
ATOM 2575 C CA . GLU B 1 143 ? -7.16 16.906 1.855 1 92.56 143 GLU B CA 1
ATOM 2576 C C . GLU B 1 143 ? -8.109 17.078 3.035 1 92.56 143 GLU B C 1
ATOM 2578 O O . GLU B 1 143 ? -7.688 17.453 4.129 1 92.56 143 GLU B O 1
ATOM 2583 N N . ASP B 1 144 ? -9.312 16.75 2.871 1 92.88 144 ASP B N 1
ATOM 2584 C CA . ASP B 1 144 ? -10.344 16.953 3.889 1 92.88 144 ASP B CA 1
ATOM 2585 C C . ASP B 1 144 ? -10.078 16.078 5.113 1 92.88 144 ASP B C 1
ATOM 2587 O O . ASP B 1 144 ? -10.25 16.516 6.25 1 92.88 144 ASP B O 1
ATOM 2591 N N . GLU B 1 145 ? -9.688 14.914 4.828 1 92.69 145 GLU B N 1
ATOM 2592 C CA . GLU B 1 145 ? -9.383 14 5.926 1 92.69 145 GLU B CA 1
ATOM 2593 C C . GLU B 1 145 ? -8.18 14.484 6.73 1 92.69 145 GLU B C 1
ATOM 2595 O O . GLU B 1 145 ? -8.188 14.43 7.961 1 92.69 145 GLU B O 1
ATOM 2600 N N . ILE B 1 146 ? -7.223 15 6.031 1 95.69 146 ILE B N 1
ATOM 2601 C CA . ILE B 1 146 ? -6.027 15.508 6.691 1 95.69 146 ILE B CA 1
ATOM 2602 C C . ILE B 1 146 ? -6.398 16.688 7.59 1 95.69 146 ILE B C 1
ATOM 2604 O O . ILE B 1 146 ? -6.004 16.734 8.758 1 95.69 146 ILE B O 1
ATOM 2608 N N . ILE B 1 147 ? -7.207 17.562 7.145 1 95.12 147 ILE B N 1
ATOM 2609 C CA . ILE B 1 147 ? -7.621 18.734 7.902 1 95.12 147 ILE B CA 1
ATOM 2610 C C . ILE B 1 147 ? -8.453 18.312 9.109 1 95.12 147 ILE B C 1
ATOM 2612 O O . ILE B 1 147 ? -8.25 18.812 10.219 1 95.12 147 ILE B O 1
ATOM 2616 N N . GLU B 1 148 ? -9.297 17.391 8.906 1 93.81 148 GLU B N 1
ATOM 2617 C CA . GLU B 1 148 ? -10.156 16.906 9.984 1 93.81 148 GLU B CA 1
ATOM 2618 C C . GLU B 1 148 ? -9.328 16.328 11.125 1 93.81 148 GLU B C 1
ATOM 2620 O O . GLU B 1 148 ? -9.562 16.641 12.289 1 93.81 148 GLU B O 1
ATOM 2625 N N . PHE B 1 149 ? -8.375 15.547 10.844 1 94.19 149 PHE B N 1
ATOM 2626 C CA . PHE B 1 149 ? -7.598 14.859 11.867 1 94.19 149 PHE B CA 1
ATOM 2627 C C . PHE B 1 149 ? -6.68 15.836 12.594 1 94.19 149 PHE B C 1
ATOM 2629 O O . PHE B 1 149 ? -6.473 15.711 13.797 1 94.19 149 PHE B O 1
ATOM 2636 N N . PHE B 1 150 ? -6.199 16.812 11.906 1 94.94 150 PHE B N 1
ATOM 2637 C CA . PHE B 1 150 ? -5.23 17.688 12.531 1 94.94 150 PHE B CA 1
ATOM 2638 C C . PHE B 1 150 ? -5.922 18.891 13.156 1 94.94 150 PHE B C 1
ATOM 2640 O O . PHE B 1 150 ? -5.359 19.562 14.031 1 94.94 150 PHE B O 1
ATOM 2647 N N . ALA B 1 151 ? -7.102 19.219 12.641 1 91.19 151 ALA B N 1
ATOM 2648 C CA . ALA B 1 151 ? -7.848 20.312 13.25 1 91.19 151 ALA B CA 1
ATOM 2649 C C . ALA B 1 151 ? -8.32 19.938 14.656 1 91.19 151 ALA B C 1
ATOM 2651 O O . ALA B 1 151 ? -8.461 20.812 15.516 1 91.19 151 ALA B O 1
ATOM 2652 N N . HIS B 1 152 ? -8.508 18.641 14.766 1 86.62 152 HIS B N 1
ATOM 2653 C CA . HIS B 1 152 ? -8.883 18.125 16.078 1 86.62 152 HIS B CA 1
ATOM 2654 C C . HIS B 1 152 ? -7.73 17.344 16.703 1 86.62 152 HIS B C 1
ATOM 2656 O O . HIS B 1 152 ? -6.977 16.672 16 1 86.62 152 HIS B O 1
ATOM 2662 N N . GLU B 1 153 ? -7.445 17.688 17.922 1 80.06 153 GLU B N 1
ATOM 2663 C CA . GLU B 1 153 ? -6.406 16.891 18.562 1 80.06 153 GLU B CA 1
ATOM 2664 C C . GLU B 1 153 ? -6.773 15.414 18.609 1 80.06 153 GLU B C 1
ATOM 2666 O O . GLU B 1 153 ? -7.652 15.008 19.375 1 80.06 153 GLU B O 1
ATOM 2671 N N . THR B 1 154 ? -6.238 14.695 17.688 1 85.25 154 THR B N 1
ATOM 2672 C CA . THR B 1 154 ? -6.508 13.266 17.578 1 85.25 154 THR B CA 1
ATOM 2673 C C . THR B 1 154 ? -5.25 12.461 17.891 1 85.25 154 THR B C 1
ATOM 2675 O O . THR B 1 154 ? -4.156 12.805 17.438 1 85.25 154 THR B O 1
ATOM 2678 N N . ASP B 1 155 ? -5.477 11.43 18.672 1 85.75 155 ASP B N 1
ATOM 2679 C CA . ASP B 1 155 ? -4.367 10.523 18.953 1 85.75 155 ASP B CA 1
ATOM 2680 C C . ASP B 1 155 ? -4.16 9.539 17.797 1 85.75 155 ASP B C 1
ATOM 2682 O O . ASP B 1 155 ? -5.105 9.211 17.078 1 85.75 155 ASP B O 1
ATOM 2686 N N . ASN B 1 156 ? -2.986 9.18 17.609 1 87.25 156 ASN B N 1
ATOM 2687 C CA . ASN B 1 156 ? -2.613 8.148 16.641 1 87.25 156 ASN B CA 1
ATOM 2688 C C . ASN B 1 156 ? -3.092 8.484 15.242 1 87.25 156 ASN B C 1
ATOM 2690 O O . ASN B 1 156 ? -3.732 7.668 14.578 1 87.25 156 ASN B O 1
ATOM 2694 N N . VAL B 1 157 ? -2.857 9.672 14.82 1 90 157 VAL B N 1
ATOM 2695 C CA . VAL B 1 157 ? -3.279 10.141 13.508 1 90 157 VAL B CA 1
ATOM 2696 C C . VAL B 1 157 ? -2.674 9.258 12.422 1 90 157 VAL B C 1
ATOM 2698 O O . VAL B 1 157 ? -3.314 8.984 11.406 1 90 157 VAL B O 1
ATOM 2701 N N . LYS B 1 158 ? -1.515 8.727 12.672 1 89.12 158 LYS B N 1
ATOM 2702 C CA . LYS B 1 158 ? -0.833 7.898 11.68 1 89.12 158 LYS B CA 1
ATOM 2703 C C . LYS B 1 158 ? -1.664 6.664 11.336 1 89.12 158 LYS B C 1
ATOM 2705 O O . LYS B 1 158 ? -1.914 6.387 10.164 1 89.12 158 LYS B O 1
ATOM 2710 N N . ASP B 1 159 ? -2.139 6.055 12.305 1 84 159 ASP B N 1
ATOM 2711 C CA . ASP B 1 159 ? -2.926 4.844 12.094 1 84 159 ASP B CA 1
ATOM 2712 C C . ASP B 1 159 ? -4.32 5.184 11.57 1 84 159 ASP B C 1
ATOM 2714 O O . ASP B 1 159 ? -4.809 4.539 10.633 1 84 159 ASP B O 1
ATOM 2718 N N . LYS B 1 160 ? -4.934 6.137 12.133 1 87.75 160 LYS B N 1
ATOM 2719 C CA . LYS B 1 160 ? -6.305 6.48 11.766 1 87.75 160 LYS B CA 1
ATOM 2720 C C . LYS B 1 160 ? -6.383 6.992 10.336 1 87.75 160 LYS B C 1
ATOM 2722 O O . LYS B 1 160 ? -7.266 6.59 9.57 1 87.75 160 LYS B O 1
ATOM 2727 N N . LEU B 1 161 ? -5.418 7.789 9.969 1 90.38 161 LEU B N 1
ATOM 2728 C CA . LEU B 1 161 ? -5.445 8.383 8.641 1 90.38 161 LEU B CA 1
ATOM 2729 C C . LEU B 1 161 ? -4.867 7.422 7.605 1 90.38 161 LEU B C 1
ATOM 2731 O O . LEU B 1 161 ? -5.512 7.125 6.598 1 90.38 161 LEU B O 1
ATOM 2735 N N . CYS B 1 162 ? -3.648 6.836 7.914 1 89.62 162 CYS B N 1
ATOM 2736 C CA . CYS B 1 162 ? -2.912 6.113 6.883 1 89.62 162 CYS B CA 1
ATOM 2737 C C . CYS B 1 162 ? -3.395 4.672 6.773 1 89.62 162 CYS B C 1
ATOM 2739 O O . CYS B 1 162 ? -3.15 4.008 5.766 1 89.62 162 CYS B O 1
ATOM 2741 N N . SER B 1 163 ? -4.043 4.141 7.727 1 84 163 SER B N 1
ATOM 2742 C CA . SER B 1 163 ? -4.48 2.748 7.699 1 84 163 SER B CA 1
ATOM 2743 C C . SER B 1 163 ? -6.004 2.646 7.684 1 84 163 SER B C 1
ATOM 2745 O O . SER B 1 163 ? -6.59 2.223 6.688 1 84 163 SER B O 1
ATOM 2747 N N . LYS B 1 164 ? -6.645 3.221 8.688 1 81.75 164 LYS B N 1
ATOM 2748 C CA . LYS B 1 164 ? -8.078 3.014 8.859 1 81.75 164 LYS B CA 1
ATOM 2749 C C . LYS B 1 164 ? -8.875 3.797 7.816 1 81.75 164 LYS B C 1
ATOM 2751 O O . LYS B 1 164 ? -9.773 3.25 7.172 1 81.75 164 LYS B O 1
ATOM 2756 N N . ARG B 1 165 ? -8.484 5 7.617 1 83.62 165 ARG B N 1
ATOM 2757 C CA . ARG B 1 165 ? -9.289 5.859 6.754 1 83.62 165 ARG B CA 1
ATOM 2758 C C . ARG B 1 165 ? -8.938 5.645 5.285 1 83.62 165 ARG B C 1
ATOM 2760 O O . ARG B 1 165 ? -9.82 5.617 4.426 1 83.62 165 ARG B O 1
ATOM 2767 N N . THR B 1 166 ? -7.664 5.484 4.977 1 83.12 166 THR B N 1
ATOM 2768 C CA . THR B 1 166 ? -7.246 5.48 3.578 1 83.12 166 THR B CA 1
ATOM 2769 C C . THR B 1 166 ? -6.914 4.062 3.117 1 83.12 166 THR B C 1
ATOM 2771 O O . THR B 1 166 ? -6.84 3.797 1.916 1 83.12 166 THR B O 1
ATOM 2774 N N . ASP B 1 167 ? -6.578 3.17 4.031 1 79.31 167 ASP B N 1
ATOM 2775 C CA . ASP B 1 167 ? -6.211 1.787 3.744 1 79.31 167 ASP B CA 1
ATOM 2776 C C . ASP B 1 167 ? -4.895 1.72 2.971 1 79.31 167 ASP B C 1
ATOM 2778 O O . ASP B 1 167 ? -4.664 0.779 2.209 1 79.31 167 ASP B O 1
ATOM 2782 N N . LEU B 1 168 ? -4.133 2.752 3.051 1 83.31 168 LEU B N 1
ATOM 2783 C CA . LEU B 1 168 ? -2.867 2.771 2.324 1 83.31 168 LEU B CA 1
ATOM 2784 C C . LEU B 1 168 ? -1.831 1.889 3.014 1 83.31 168 LEU B C 1
ATOM 2786 O O . LEU B 1 168 ? -0.945 1.338 2.355 1 83.31 168 LEU B O 1
ATOM 2790 N N . CYS B 1 169 ? -1.918 1.891 4.27 1 80.75 169 CYS B N 1
ATOM 2791 C CA . CYS B 1 169 ? -0.948 1.104 5.027 1 80.75 169 CYS B CA 1
ATOM 2792 C C . CYS B 1 169 ? -1.601 -0.133 5.629 1 80.75 169 CYS B C 1
ATOM 2794 O O . CYS B 1 169 ? -2.668 -0.042 6.238 1 80.75 169 CYS B O 1
ATOM 2796 N N . ASP B 1 170 ? -0.926 -1.259 5.129 1 68.38 170 ASP B N 1
ATOM 2797 C CA . ASP B 1 170 ? -1.452 -2.52 5.645 1 68.38 170 ASP B CA 1
ATOM 2798 C C . ASP B 1 170 ? -1.168 -2.662 7.137 1 68.38 170 ASP B C 1
ATOM 2800 O O . ASP B 1 170 ? -0.207 -2.086 7.652 1 68.38 170 ASP B O 1
ATOM 2804 N N . HIS B 1 171 ? -2.072 -2.887 8.039 1 54.28 171 HIS B N 1
ATOM 2805 C CA . HIS B 1 171 ? -1.743 -3.293 9.406 1 54.28 171 HIS B CA 1
ATOM 2806 C C . HIS B 1 171 ? -1.117 -4.684 9.43 1 54.28 171 HIS B C 1
ATOM 2808 O O . HIS B 1 171 ? -1.401 -5.512 8.562 1 54.28 171 HIS B O 1
ATOM 2814 N N . ALA B 1 172 ? 0.237 -5.055 10.172 1 43.19 172 ALA B N 1
ATOM 2815 C CA . ALA B 1 172 ? 0.875 -6.355 10.352 1 43.19 172 ALA B CA 1
ATOM 2816 C C . ALA B 1 172 ? -0.165 -7.473 10.43 1 43.19 172 ALA B C 1
ATOM 2818 O O . ALA B 1 172 ? -1.23 -7.297 11.023 1 43.19 172 ALA B O 1
ATOM 2819 N N . LEU B 1 173 ? -0.115 -8.477 9.422 1 37.53 173 LEU B N 1
ATOM 2820 C CA . LEU B 1 173 ? -0.565 -9.859 9.484 1 37.53 173 LEU B CA 1
ATOM 2821 C C . LEU B 1 173 ? -0.37 -10.438 10.875 1 37.53 173 LEU B C 1
ATOM 2823 O O . LEU B 1 173 ? 0.702 -10.297 11.469 1 37.53 173 LEU B O 1
ATOM 2827 N N . ASN B 1 174 ? -1.184 -10.305 11.852 1 35.38 174 ASN B N 1
ATOM 2828 C CA . ASN B 1 174 ? -1.04 -11.445 12.75 1 35.38 174 ASN B CA 1
ATOM 2829 C C . ASN B 1 174 ? -0.712 -12.727 11.992 1 35.38 174 ASN B C 1
ATOM 2831 O O . ASN B 1 174 ? -1.576 -13.289 11.32 1 35.38 174 ASN B O 1
ATOM 2835 N N . ILE B 1 175 ? 0.275 -12.883 11.172 1 35.03 175 ILE B N 1
ATOM 2836 C CA . ILE B 1 175 ? 0.57 -14.258 10.789 1 35.03 175 ILE B CA 1
ATOM 2837 C C . ILE B 1 175 ? 0.339 -15.18 11.984 1 35.03 175 ILE B C 1
ATOM 2839 O O . ILE B 1 175 ? 1.027 -15.07 13.008 1 35.03 175 ILE B O 1
ATOM 2843 N N . PRO B 1 176 ? -0.829 -15.727 12.305 1 31.38 176 PRO B N 1
ATOM 2844 C CA . PRO B 1 176 ? -0.8 -16.922 13.148 1 31.38 176 PRO B CA 1
ATOM 2845 C C . PRO B 1 176 ? 0.356 -17.859 12.805 1 31.38 176 PRO B C 1
ATOM 2847 O O . PRO B 1 176 ? 0.676 -18.047 11.633 1 31.38 176 PRO B O 1
ATOM 2850 N N . HIS B 1 177 ? 1.498 -17.906 13.516 1 28.11 177 HIS B N 1
ATOM 2851 C CA . HIS B 1 177 ? 2.342 -19.094 13.57 1 28.11 177 HIS B CA 1
ATOM 2852 C C . HIS B 1 177 ? 1.525 -20.375 13.336 1 28.11 177 HIS B C 1
ATOM 2854 O O . HIS B 1 177 ? 0.41 -20.5 13.852 1 28.11 177 HIS B O 1
ATOM 2860 N N . ASP B 1 178 ? 1.587 -21 12.133 1 24.38 178 ASP B N 1
ATOM 2861 C CA . ASP B 1 178 ? 1.286 -22.422 12.219 1 24.38 178 ASP B CA 1
ATOM 2862 C C . ASP B 1 178 ? 1.658 -22.984 13.586 1 24.38 178 ASP B C 1
ATOM 2864 O O . ASP B 1 178 ? 2.812 -22.891 14.008 1 24.38 178 ASP B O 1
ATOM 2868 N N . GLU B 1 179 ? 0.892 -22.781 14.656 1 22.88 179 GLU B N 1
ATOM 2869 C CA . GLU B 1 179 ? 0.996 -23.891 15.586 1 22.88 179 GLU B CA 1
ATOM 2870 C C . GLU B 1 179 ? 1.114 -25.219 14.852 1 22.88 179 GLU B C 1
ATOM 2872 O O . GLU B 1 179 ? 0.207 -25.609 14.109 1 22.88 179 GLU B O 1
ATOM 2877 N N . LEU B 1 180 ? 2.324 -25.594 14.133 1 20.16 180 LEU B N 1
ATOM 2878 C CA . LEU B 1 180 ? 2.588 -26.969 14.516 1 20.16 180 LEU B CA 1
ATOM 2879 C C . LEU B 1 180 ? 2.607 -27.125 16.031 1 20.16 180 LEU B C 1
ATOM 2881 O O . LEU B 1 180 ? 3.105 -26.25 16.734 1 20.16 180 LEU B O 1
#